Protein 5V1V (pdb70)

Sequence (207 aa):
NAMKISDAVVSAHIDDEVVLLLHLQTGTYFGLDDAVGSSRIWSLLEEGKRPEEEIVDAICAEYSVDRPTVERDLRDFLRALANKELLEGYADMKISDAVVSAHIDDEVVLLHLQTGTTYFGLDAVGSSRIWSLLEEGKRPEEIVDAICAEYSVDRPTVERDLRDFLRALANNKEELLEGYAMKEYRSPELKEYGRVEDMKEEYRSPELKEEYGRVED

B-factor: mean 21.18, std 9.21, range [9.62, 62.01]

Nearest PDB structures (foldseek):
  5v1u-assembly2_B  TM=9.979E-01  e=3.617E-14  Thermobaculum terrenum ATCC BAA-798
  6jx3-assembly1_B  TM=9.105E-01  e=1.842E-05  Thermobifida fusca
  8t19-assembly1_A  TM=5.958E-01  e=1.439E-02  Planobispora rosea
  5why-assembly2_B  TM=6.646E-01  e=4.321E-02  Acetivibrio thermocellus ATCC 27405
  5v1q-assembly1_A  TM=5.710E-01  e=1.069E-01  Streptococcus suis

Structure (mmCIF, N/CA/C/O backbone):
data_5V1V
#
_entry.id   5V1V
#
_cell.length_a   48.109
_cell.length_b   60.227
_cell.length_c   62.451
_cell.angle_alpha   90.00
_cell.angle_beta   90.00
_cell.angle_gamma   90.00
#
_symmetry.space_group_name_H-M   'P 21 21 21'
#
loop_
_entity.id
_entity.type
_entity.pdbx_description
1 polymer TbiB1
2 polymer 'TbiA(alpha) Leader Peptide'
3 non-polymer 'ZINC ION'
4 water water
#
loop_
_atom_site.group_PDB
_atom_site.id
_atom_site.type_symbol
_atom_site.label_atom_id
_atom_site.label_alt_id
_atom_site.label_comp_id
_atom_site.label_asym_id
_atom_site.label_entity_id
_atom_site.label_seq_id
_atom_site.pdbx_PDB_ins_code
_atom_site.Cartn_x
_atom_site.Cartn_y
_atom_site.Cartn_z
_atom_site.occupancy
_atom_site.B_iso_or_equiv
_atom_site.auth_seq_id
_atom_site.auth_comp_id
_atom_site.auth_asym_id
_atom_site.auth_atom_id
_atom_site.pdbx_PDB_model_num
ATOM 1 N N . ASN A 1 2 ? 6.765 -6.219 -23.156 1.00 25.14 -1 ASN A N 1
ATOM 2 C CA . ASN A 1 2 ? 6.594 -7.665 -22.817 1.00 24.66 -1 ASN A CA 1
ATOM 3 C C . ASN A 1 2 ? 5.667 -7.831 -21.618 1.00 24.49 -1 ASN A C 1
ATOM 4 O O . ASN A 1 2 ? 5.644 -6.989 -20.724 1.00 25.74 -1 ASN A O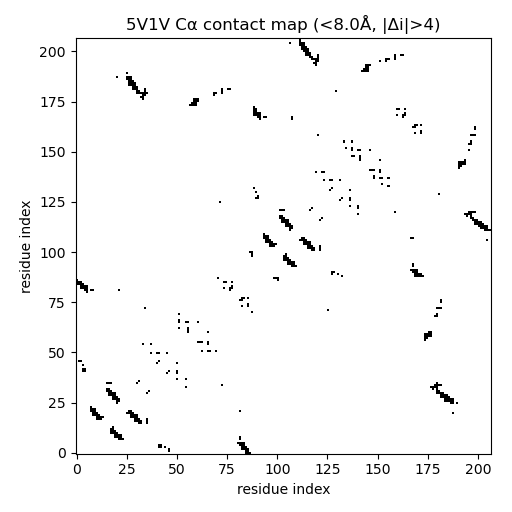 1
ATOM 6 N N . ALA A 1 3 ? 4.910 -8.924 -21.609 1.00 24.17 0 ALA A N 1
ATOM 7 C CA . ALA A 1 3 ? 3.891 -9.179 -20.584 1.00 21.61 0 ALA A CA 1
ATOM 8 C C . ALA A 1 3 ? 4.469 -9.226 -19.168 1.00 19.25 0 ALA A C 1
ATOM 9 O O . ALA A 1 3 ? 5.540 -9.792 -18.943 1.00 20.42 0 ALA A O 1
ATOM 11 N N . MET A 1 4 ? 3.765 -8.619 -18.219 1.00 18.76 1 MET A N 1
ATOM 12 C CA . MET A 1 4 ? 4.241 -8.573 -16.832 1.00 17.99 1 MET A CA 1
ATOM 13 C C . MET A 1 4 ? 3.088 -8.633 -15.833 1.00 15.41 1 MET A C 1
ATOM 14 O O . MET A 1 4 ? 1.926 -8.434 -16.198 1.00 18.55 1 MET A O 1
ATOM 19 N N . LYS A 1 5 ? 3.408 -8.926 -14.573 1.00 15.18 2 LYS A N 1
ATOM 20 C CA . LYS A 1 5 ? 2.403 -8.973 -13.513 1.00 15.05 2 LYS A CA 1
ATOM 21 C C . LYS A 1 5 ? 3.021 -8.837 -12.126 1.00 13.59 2 LYS A C 1
ATOM 22 O O . LYS A 1 5 ? 4.186 -9.132 -11.926 1.00 13.19 2 LYS A O 1
ATOM 28 N N . ILE A 1 6 ? 2.213 -8.417 -11.159 1.00 11.74 3 ILE A N 1
ATOM 29 C CA . ILE A 1 6 ? 2.602 -8.477 -9.754 1.00 12.81 3 ILE A CA 1
ATOM 30 C C . ILE A 1 6 ? 2.950 -9.920 -9.361 1.00 12.65 3 ILE A C 1
ATOM 31 O O . ILE A 1 6 ? 2.289 -10.875 -9.795 1.00 13.55 3 ILE A O 1
ATOM 36 N N . SER A 1 7 ? 4.004 -10.086 -8.561 1.00 12.37 4 SER A N 1
ATOM 37 C CA . SER A 1 7 ? 4.374 -11.406 -8.076 1.00 12.38 4 SER A CA 1
ATOM 38 C C . SER A 1 7 ? 3.223 -12.050 -7.303 1.00 12.82 4 SER A C 1
ATOM 39 O O . SER A 1 7 ? 2.563 -11.391 -6.485 1.00 12.59 4 SER A O 1
ATOM 42 N N . ASP A 1 8 ? 3.027 -13.352 -7.529 1.00 13.31 5 ASP A N 1
ATOM 43 C CA . ASP A 1 8 ? 2.013 -14.114 -6.803 1.00 14.79 5 ASP A CA 1
ATOM 44 C C . ASP A 1 8 ? 2.328 -14.238 -5.313 1.00 15.78 5 ASP A C 1
ATOM 45 O O . ASP A 1 8 ? 1.474 -14.650 -4.531 1.00 19.79 5 ASP A O 1
ATOM 50 N N . ALA A 1 9 ? 3.550 -13.887 -4.922 1.00 13.89 6 ALA A N 1
ATOM 51 C CA . ALA A 1 9 ? 3.969 -13.953 -3.523 1.00 14.59 6 ALA A CA 1
ATOM 52 C C . ALA A 1 9 ? 3.689 -12.680 -2.719 1.00 13.35 6 ALA A C 1
ATOM 53 O O . ALA A 1 9 ? 3.965 -12.625 -1.527 1.00 13.98 6 ALA A O 1
ATOM 55 N N . VAL A 1 10 ? 3.120 -11.672 -3.370 1.00 12.04 7 VAL A N 1
ATOM 56 C CA . VAL A 1 10 ? 2.913 -10.365 -2.747 1.00 12.50 7 VAL A CA 1
ATOM 57 C C . VAL A 1 10 ? 1.480 -10.187 -2.250 1.00 13.59 7 VAL A C 1
ATOM 58 O O . VAL A 1 10 ? 0.516 -10.449 -2.979 1.00 15.88 7 VAL A O 1
ATOM 62 N N . VAL A 1 11 ? 1.369 -9.765 -0.991 1.00 13.27 8 VAL A N 1
ATOM 63 C CA . VAL A 1 11 ? 0.107 -9.349 -0.385 1.00 13.71 8 VAL A CA 1
ATOM 64 C C . VAL A 1 11 ? 0.067 -7.810 -0.360 1.00 13.06 8 VAL A C 1
ATOM 65 O O . VAL A 1 11 ? 1.048 -7.177 0.031 1.00 13.99 8 VAL A O 1
ATOM 69 N N . SER A 1 12 ? -1.055 -7.220 -0.772 1.00 12.43 9 SER A N 1
ATOM 70 C CA . SER A 1 12 ? -1.217 -5.763 -0.777 1.00 13.42 9 SER A CA 1
ATOM 71 C C . SER A 1 12 ? -2.269 -5.349 0.239 1.00 14.76 9 SER A C 1
ATOM 72 O O . SER A 1 12 ? -3.371 -5.898 0.261 1.00 17.89 9 SER A O 1
ATOM 75 N N . ALA A 1 13 ? -1.922 -4.369 1.069 1.00 14.31 10 ALA A N 1
ATOM 76 C CA . ALA A 1 13 ? -2.810 -3.864 2.112 1.00 14.62 10 ALA A CA 1
ATOM 77 C C . ALA A 1 13 ? -2.981 -2.360 1.918 1.00 15.51 10 ALA A C 1
ATOM 78 O O . ALA A 1 13 ? -2.078 -1.591 2.227 1.00 16.15 10 ALA A O 1
ATOM 80 N N . HIS A 1 14 ? -4.132 -1.939 1.404 1.00 16.29 11 HIS A N 1
ATOM 81 C CA . HIS A 1 14 ? -4.386 -0.518 1.190 1.00 18.24 11 HIS A CA 1
ATOM 82 C C . HIS A 1 14 ? -4.829 0.160 2.466 1.00 19.59 11 HIS A C 1
ATOM 83 O O . HIS A 1 14 ? -5.656 -0.364 3.214 1.00 20.82 11 HIS A O 1
ATOM 90 N N . ILE A 1 15 ? -4.272 1.340 2.699 1.00 21.48 12 ILE A N 1
ATOM 91 C CA . ILE A 1 15 ? -4.655 2.174 3.827 1.00 23.47 12 ILE A CA 1
ATOM 92 C C . ILE A 1 15 ? -4.697 3.610 3.310 1.00 27.40 12 ILE A C 1
ATOM 93 O O . ILE A 1 15 ? -3.651 4.201 3.035 1.00 25.69 12 ILE A O 1
ATOM 98 N N . ASP A 1 16 ? -5.917 4.128 3.144 1.00 31.09 13 ASP A N 1
ATOM 99 C CA . ASP A 1 16 ? -6.203 5.449 2.550 1.00 38.41 13 ASP A CA 1
ATOM 100 C C . ASP A 1 16 ? -4.981 6.231 2.045 1.00 40.73 13 ASP A C 1
ATOM 101 O O . ASP A 1 16 ? -4.208 6.772 2.844 1.00 48.15 13 ASP A O 1
ATOM 106 N N . ASP A 1 17 ? -4.839 6.285 0.717 1.00 35.45 14 ASP A N 1
ATOM 107 C CA . ASP A 1 17 ? -3.729 6.961 0.005 1.00 38.51 14 ASP A CA 1
ATOM 108 C C . ASP A 1 17 ? -2.574 6.002 -0.281 1.00 32.14 14 ASP A C 1
ATOM 109 O O . ASP A 1 17 ? -1.984 6.025 -1.366 1.00 29.25 14 ASP A O 1
ATOM 114 N N . GLU A 1 18 ? -2.282 5.143 0.689 1.00 27.73 15 GLU A N 1
ATOM 115 C CA . GLU A 1 18 ? -1.076 4.332 0.666 1.00 24.36 15 GLU A CA 1
ATOM 116 C C . GLU A 1 18 ? -1.364 2.845 0.464 1.00 20.74 15 GLU A C 1
ATOM 117 O O . GLU A 1 18 ? -2.506 2.391 0.563 1.00 21.96 15 GLU A O 1
ATOM 123 N N . VAL A 1 19 ? -0.307 2.099 0.167 1.00 16.80 16 VAL A N 1
ATOM 124 C CA . VAL A 1 19 ? -0.369 0.641 0.117 1.00 16.76 16 VAL A CA 1
ATOM 125 C C . VAL A 1 19 ? 0.852 0.094 0.830 1.00 14.11 16 VAL A C 1
ATOM 126 O O . VAL A 1 19 ? 1.970 0.551 0.601 1.00 16.40 16 VAL A O 1
ATOM 130 N N . VAL A 1 20 ? 0.633 -0.889 1.691 1.00 13.44 17 VAL A N 1
ATOM 131 C CA . VAL A 1 20 ? 1.720 -1.651 2.271 1.00 13.61 17 VAL A CA 1
ATOM 132 C C . VAL A 1 20 ? 1.816 -2.959 1.487 1.00 11.98 17 VAL A C 1
ATOM 133 O O . VAL A 1 20 ? 0.802 -3.646 1.276 1.00 12.93 17 VAL A O 1
ATOM 137 N N . LEU A 1 21 ? 3.025 -3.301 1.041 1.00 11.76 18 LEU A N 1
ATOM 138 C CA . LEU A 1 21 ? 3.260 -4.554 0.313 1.00 11.65 18 LEU A CA 1
ATOM 139 C C . LEU A 1 21 ? 4.071 -5.502 1.175 1.00 11.87 18 LEU A C 1
ATOM 140 O O . LEU A 1 21 ? 5.080 -5.094 1.753 1.00 12.42 18 LEU A O 1
ATOM 145 N N . LEU A 1 22 ? 3.648 -6.762 1.237 1.00 12.05 19 LEU A N 1
ATOM 146 C CA A LEU A 1 22 ? 4.375 -7.794 1.954 0.50 13.65 19 LEU A CA 1
ATOM 147 C CA B LEU A 1 22 ? 4.399 -7.788 1.947 0.50 12.93 19 LEU A CA 1
ATOM 148 C C . LEU A 1 22 ? 4.764 -8.898 0.982 1.00 11.95 19 LEU A C 1
ATOM 149 O O . LEU A 1 22 ? 3.900 -9.478 0.326 1.00 13.93 19 LEU A O 1
ATOM 158 N N . HIS A 1 23 ? 6.056 -9.181 0.879 1.00 11.88 20 HIS A N 1
ATOM 159 C CA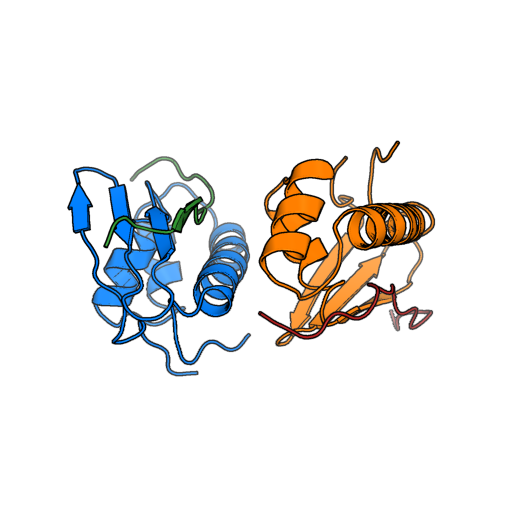 . HIS A 1 23 ? 6.492 -10.273 0.048 1.00 12.01 20 HIS A CA 1
ATOM 160 C C . HIS A 1 23 ? 6.612 -11.506 0.926 1.00 12.65 20 HIS A C 1
ATOM 161 O O . HIS A 1 23 ? 7.463 -11.557 1.818 1.00 13.88 20 HIS A O 1
ATOM 168 N N . LEU A 1 24 ? 5.734 -12.481 0.698 1.00 12.92 21 LEU A N 1
ATOM 169 C CA . LEU A 1 24 ? 5.621 -13.639 1.603 1.00 14.32 21 LEU A CA 1
ATOM 170 C C . LEU A 1 24 ? 6.807 -14.585 1.603 1.00 15.61 21 LEU A C 1
ATOM 171 O O . LEU A 1 24 ? 6.933 -15.426 2.498 1.00 18.07 21 LEU A O 1
ATOM 176 N N . GLN A 1 25 ? 7.676 -14.467 0.608 1.00 15.16 22 GLN A N 1
ATOM 177 C CA . GLN A 1 25 ? 8.812 -15.386 0.527 1.00 17.65 22 GLN A CA 1
ATOM 178 C C . GLN A 1 25 ? 10.147 -14.759 0.929 1.00 18.85 22 GLN A C 1
ATOM 179 O O . GLN A 1 25 ? 11.005 -15.442 1.479 1.00 24.51 22 GLN A O 1
ATOM 185 N N . THR A 1 26 ? 10.308 -13.462 0.679 1.00 18.90 23 THR A N 1
ATOM 186 C CA . THR A 1 26 ? 11.492 -12.734 1.146 1.00 17.35 23 THR A CA 1
ATOM 187 C C . THR A 1 26 ? 11.279 -12.201 2.569 1.00 18.51 23 THR A C 1
ATOM 188 O O . THR A 1 26 ? 12.245 -11.905 3.284 1.00 20.30 23 THR A O 1
ATOM 192 N N . GLY A 1 27 ? 10.011 -12.100 2.973 1.00 15.76 24 GLY A N 1
ATOM 193 C CA . GLY A 1 27 ? 9.629 -11.564 4.288 1.00 17.65 24 GLY A CA 1
ATOM 194 C C . GLY A 1 27 ? 9.858 -10.073 4.464 1.00 16.78 24 GLY A C 1
ATOM 195 O O . GLY A 1 27 ? 9.968 -9.587 5.593 1.00 20.98 24 GLY A O 1
ATOM 196 N N . THR A 1 28 ? 9.928 -9.353 3.350 1.00 15.29 25 THR A N 1
ATOM 197 C CA . THR A 1 28 ? 10.206 -7.924 3.344 1.00 15.88 25 THR A CA 1
ATOM 198 C C . THR A 1 28 ? 8.900 -7.173 3.114 1.00 14.10 25 THR A C 1
ATOM 199 O O . THR A 1 28 ? 8.020 -7.644 2.382 1.00 15.01 25 THR A O 1
ATOM 203 N N . TYR A 1 29 ? 8.757 -6.021 3.761 1.00 12.88 26 TYR A N 1
ATOM 204 C CA . TYR A 1 29 ? 7.627 -5.144 3.498 1.00 12.82 26 TYR A CA 1
ATOM 205 C C . TYR A 1 29 ? 8.025 -3.759 3.016 1.00 11.17 26 TYR A C 1
ATOM 206 O O . TYR A 1 29 ? 9.151 -3.287 3.244 1.00 12.86 26 TYR A O 1
ATOM 215 N N . PHE A 1 30 ? 7.080 -3.130 2.327 1.00 11.64 27 PHE A N 1
ATOM 216 C CA . PHE A 1 30 ? 7.309 -1.915 1.564 1.00 11.92 27 PHE A CA 1
ATOM 217 C C . PHE A 1 30 ? 6.108 -1.004 1.680 1.00 12.38 27 PHE A C 1
ATOM 218 O O . PHE A 1 30 ? 5.006 -1.457 1.998 1.00 12.93 27 PHE A O 1
ATOM 226 N N . GLY A 1 31 ? 6.313 0.278 1.391 1.00 13.57 28 GLY A N 1
ATOM 227 C CA . GLY A 1 31 ? 5.230 1.236 1.326 1.00 14.49 28 GLY A CA 1
ATOM 228 C C . GLY A 1 31 ? 5.227 1.988 0.014 1.00 13.64 28 GLY A C 1
ATOM 229 O O . GLY A 1 31 ? 6.285 2.287 -0.545 1.00 14.74 28 GLY A O 1
ATOM 230 N N . LEU A 1 32 ? 4.024 2.268 -0.470 1.00 14.02 29 LEU A N 1
ATOM 231 C CA . LEU A 1 32 ? 3.804 3.117 -1.625 1.00 15.80 29 LEU A CA 1
ATOM 232 C C . LEU A 1 32 ? 2.822 4.199 -1.241 1.00 17.13 29 LEU A C 1
ATOM 233 O O . LEU A 1 32 ? 1.952 3.995 -0.401 1.00 19.59 29 LEU A O 1
ATOM 238 N N . ASP A 1 33 ? 2.967 5.354 -1.872 1.00 20.54 30 ASP A N 1
ATOM 239 C CA A ASP A 1 33 ? 2.050 6.465 -1.651 0.50 21.49 30 ASP A CA 1
ATOM 240 C CA B ASP A 1 33 ? 2.083 6.485 -1.640 0.50 21.61 30 ASP A CA 1
ATOM 241 C C . ASP A 1 33 ? 1.745 7.156 -2.970 1.00 20.43 30 ASP A C 1
ATOM 242 O O . ASP A 1 33 ? 2.428 6.931 -3.965 1.00 20.43 30 ASP A O 1
ATOM 251 N N . ALA A 1 34 ? 0.691 7.971 -2.975 1.00 21.03 31 ALA A N 1
ATOM 252 C CA . ALA A 1 34 ? 0.359 8.839 -4.104 1.00 21.57 31 ALA A CA 1
ATOM 253 C C . ALA A 1 34 ? 0.448 8.140 -5.467 1.00 18.20 31 ALA A C 1
ATOM 254 O O . ALA A 1 34 ? -0.302 7.199 -5.725 1.00 18.20 31 ALA A O 1
ATOM 256 N N . VAL A 1 35 ? 1.353 8.604 -6.330 1.00 18.38 32 VAL A N 1
ATOM 257 C CA . VAL A 1 35 ? 1.463 8.067 -7.684 1.00 16.35 32 VAL A CA 1
ATOM 258 C C . VAL A 1 35 ? 1.925 6.603 -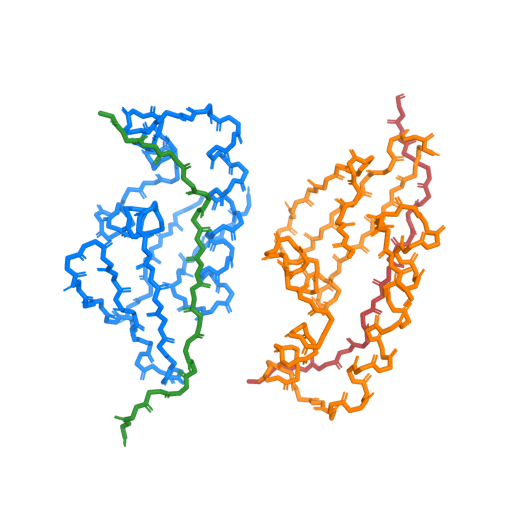7.682 1.00 14.87 32 VAL A C 1
ATOM 259 O O . VAL A 1 35 ? 1.422 5.804 -8.463 1.00 14.85 32 VAL A O 1
ATOM 263 N N . GLY A 1 36 ? 2.861 6.256 -6.802 1.00 14.05 33 GLY A N 1
ATOM 264 C CA . GLY A 1 36 ? 3.304 4.857 -6.678 1.00 13.30 33 GLY A CA 1
ATOM 265 C C . GLY A 1 36 ? 2.161 3.912 -6.358 1.00 14.40 33 GLY A C 1
ATOM 266 O O . GLY A 1 36 ? 2.050 2.823 -6.938 1.00 13.30 33 GLY A O 1
ATOM 267 N N . SER A 1 37 ? 1.310 4.339 -5.424 1.00 14.38 34 SER A N 1
ATOM 268 C CA A SER A 1 37 ? 0.125 3.571 -5.056 0.50 14.75 34 SER A CA 1
ATOM 269 C CA B SER A 1 37 ? 0.129 3.582 -5.043 0.50 14.60 34 SER A CA 1
ATOM 270 C C . SER A 1 37 ? -0.843 3.445 -6.224 1.00 14.80 34 SER A C 1
ATOM 271 O O . SER A 1 37 ? -1.423 2.381 -6.445 1.00 15.18 34 SER A O 1
ATOM 276 N N . ARG A 1 38 ? -1.012 4.531 -6.977 1.00 14.91 35 ARG A N 1
ATOM 277 C CA . ARG A 1 38 ? -1.886 4.499 -8.140 1.00 15.10 35 ARG A CA 1
ATOM 278 C C . ARG A 1 38 ? -1.361 3.538 -9.210 1.00 13.59 35 ARG A C 1
ATOM 279 O O . ARG A 1 38 ? -2.129 2.747 -9.769 1.00 13.97 35 ARG A O 1
ATOM 287 N N . ILE A 1 39 ? -0.061 3.611 -9.492 1.00 13.02 36 ILE A N 1
ATOM 288 C CA . ILE A 1 39 ? 0.566 2.673 -10.420 1.00 11.79 36 ILE A CA 1
ATOM 289 C C . ILE A 1 39 ? 0.358 1.232 -9.945 1.00 11.66 36 ILE A C 1
ATOM 290 O O . ILE A 1 39 ? -0.001 0.368 -10.744 1.00 12.45 36 ILE A O 1
ATOM 295 N N . TRP A 1 40 ? 0.558 0.972 -8.651 1.00 11.25 37 TRP A N 1
ATOM 296 C CA . TRP A 1 40 ? 0.356 -0.374 -8.138 1.00 11.36 37 TRP A CA 1
ATOM 297 C C . TRP A 1 40 ? -1.075 -0.855 -8.378 1.00 12.48 37 TRP A C 1
ATOM 298 O O . TRP A 1 40 ? -1.301 -1.979 -8.829 1.00 13.19 37 TRP A O 1
ATOM 309 N N . SER A 1 41 ? -2.042 0.017 -8.110 1.00 13.19 38 SER A N 1
ATOM 310 C CA . SER A 1 41 ? -3.442 -0.334 -8.326 1.00 14.28 38 SER A CA 1
ATOM 311 C C . SER A 1 41 ? -3.730 -0.692 -9.785 1.00 14.58 38 SER A C 1
ATOM 312 O O . SER A 1 41 ? -4.487 -1.630 -10.070 1.00 16.63 38 SER A O 1
ATOM 315 N N . LEU A 1 42 ? -3.108 0.038 -10.707 1.00 13.72 39 LEU A N 1
ATOM 316 C CA . LEU A 1 42 ? -3.250 -0.253 -12.132 1.00 13.72 39 LEU A CA 1
ATOM 317 C C . LEU A 1 42 ? -2.581 -1.580 -12.509 1.00 14.17 39 LEU A C 1
ATOM 318 O O . LEU A 1 42 ? -3.118 -2.346 -13.306 1.00 14.44 39 LEU A O 1
ATOM 323 N N . LEU A 1 43 ? -1.409 -1.853 -11.928 1.00 13.71 40 LEU A N 1
ATOM 324 C CA . LEU A 1 43 ? -0.765 -3.157 -12.117 1.00 13.76 40 LEU A CA 1
ATOM 325 C C . LEU A 1 43 ? -1.656 -4.293 -11.601 1.00 14.68 40 LEU A C 1
ATOM 326 O O . LEU A 1 43 ? -1.754 -5.353 -12.225 1.00 15.64 40 LEU A O 1
ATOM 331 N N . GLU A 1 44 ? -2.304 -4.073 -10.460 1.00 14.60 41 GLU A N 1
ATOM 332 C CA . GLU A 1 44 ? -3.233 -5.060 -9.906 1.00 16.34 41 GLU A CA 1
ATOM 333 C C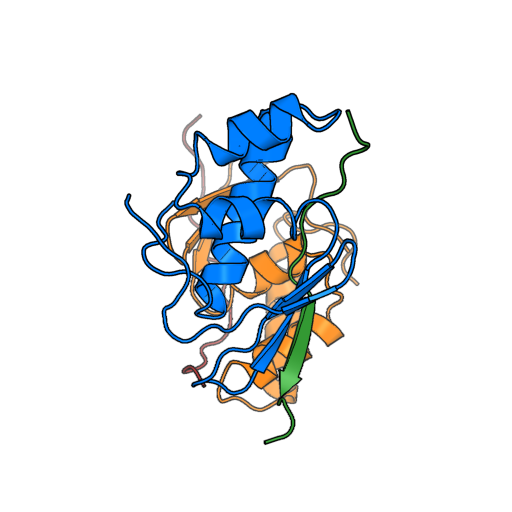 . GLU A 1 44 ? -4.354 -5.413 -10.881 1.00 18.18 41 GLU A C 1
ATOM 334 O O . GLU A 1 44 ? -4.831 -6.552 -10.897 1.00 20.82 41 GLU A O 1
ATOM 340 N N . GLU A 1 45 ? -4.748 -4.434 -11.692 1.00 18.61 42 GLU A N 1
ATOM 341 C CA . GLU A 1 45 ? -5.796 -4.601 -12.707 1.00 19.33 42 GLU A CA 1
ATOM 342 C C . GLU A 1 45 ? -5.273 -5.211 -14.011 1.00 19.77 42 GLU A C 1
ATOM 343 O O . GLU A 1 45 ? -6.044 -5.434 -14.953 1.00 22.76 42 GLU A O 1
ATOM 349 N N . GLY A 1 46 ? -3.967 -5.460 -14.078 1.00 18.19 43 GLY A N 1
ATOM 350 C CA . GLY A 1 46 ? -3.360 -6.017 -15.281 1.00 18.90 43 GLY A CA 1
ATOM 351 C C . GLY A 1 46 ? -3.159 -5.002 -16.391 1.00 18.82 43 GLY A C 1
ATOM 352 O O . GLY A 1 46 ? -3.049 -5.372 -17.562 1.00 19.86 43 GLY A O 1
ATOM 353 N N . LYS A 1 47 ? -3.098 -3.721 -16.033 1.00 18.46 44 LYS A N 1
ATOM 354 C CA . LYS A 1 47 ? -2.865 -2.671 -17.024 1.00 16.94 44 LYS A CA 1
ATOM 355 C C . LYS A 1 47 ? -1.425 -2.738 -17.533 1.00 16.59 44 LYS A C 1
ATOM 356 O O . LYS A 1 47 ? -0.503 -2.929 -16.752 1.00 17.89 44 LYS A O 1
ATOM 362 N N . ARG A 1 48 ? -1.248 -2.595 -18.845 1.00 17.34 45 ARG A N 1
ATOM 363 C CA . ARG A 1 48 ? 0.082 -2.629 -19.468 1.00 16.72 45 ARG A CA 1
ATOM 364 C C . ARG A 1 48 ? 0.787 -1.286 -19.280 1.00 15.61 45 ARG A C 1
ATOM 365 O O . ARG A 1 48 ? 0.117 -0.281 -19.031 1.00 16.77 45 ARG A O 1
ATOM 373 N N . PRO A 1 49 ? 2.131 -1.252 -19.411 1.00 16.01 46 PRO A N 1
ATOM 374 C CA . PRO A 1 49 ? 2.835 0.020 -19.280 1.00 15.92 46 PRO A CA 1
ATOM 375 C C . PRO A 1 49 ? 2.227 1.185 -20.069 1.00 15.76 46 PRO A C 1
ATOM 376 O O . PRO A 1 49 ? 2.087 2.252 -19.488 1.00 16.55 46 PRO A O 1
ATOM 380 N N . GLU A 1 50 ? 1.856 0.991 -21.339 1.00 16.72 47 GLU A N 1
ATOM 381 C CA A GLU A 1 50 ? 1.214 2.055 -22.143 0.50 16.21 47 GLU A CA 1
ATOM 382 C CA B GLU A 1 50 ? 1.263 2.079 -22.110 0.50 16.82 47 GLU A CA 1
ATOM 383 C C . GLU A 1 50 ? -0.034 2.586 -21.458 1.00 15.14 47 GLU A C 1
ATOM 384 O O . GLU A 1 50 ? -0.257 3.798 -21.396 1.00 17.01 47 GLU A O 1
ATOM 395 N N . GLU A 1 51 ? -0.864 1.668 -20.962 1.00 14.49 48 GLU A N 1
ATOM 396 C CA . GLU A 1 51 ? -2.109 2.021 -20.277 1.00 15.78 48 GLU A CA 1
ATOM 397 C C . GLU A 1 51 ? -1.829 2.791 -18.994 1.00 15.22 48 GLU A C 1
ATOM 398 O O . GLU A 1 51 ? -2.556 3.719 -18.652 1.00 16.29 48 GLU A O 1
ATOM 404 N N . ILE A 1 52 ? -0.775 2.398 -18.281 1.00 13.51 49 ILE A N 1
ATOM 405 C CA . ILE A 1 52 ? -0.418 3.071 -17.042 1.00 13.21 49 ILE A CA 1
ATOM 406 C C . ILE A 1 52 ? 0.063 4.492 -17.347 1.00 13.84 49 ILE A C 1
ATOM 407 O O . ILE A 1 52 ? -0.360 5.440 -16.700 1.00 14.52 49 ILE A O 1
ATOM 412 N N . VAL A 1 53 ? 0.927 4.641 -18.348 1.00 13.07 50 VAL A N 1
ATOM 413 C CA . VAL A 1 53 ? 1.363 5.968 -18.777 1.00 13.53 50 VAL A CA 1
ATOM 414 C C . VAL A 1 53 ? 0.139 6.837 -19.095 1.00 13.26 50 VAL A C 1
ATOM 415 O O . VAL A 1 53 ? 0.034 7.969 -18.627 1.00 14.45 50 VAL A O 1
ATOM 419 N N . ASP A 1 54 ? -0.789 6.300 -19.881 1.00 13.94 51 ASP A N 1
ATOM 420 C CA . ASP A 1 54 ? -1.944 7.078 -20.301 1.00 13.91 51 ASP A CA 1
ATOM 421 C C . ASP A 1 54 ? -2.806 7.464 -19.106 1.00 13.92 51 ASP A C 1
ATOM 422 O O . ASP A 1 54 ? -3.298 8.587 -19.050 1.00 15.62 51 ASP A O 1
ATOM 427 N N . ALA A 1 55 ? -2.972 6.553 -18.146 1.00 13.78 52 ALA A N 1
ATOM 428 C CA . ALA A 1 55 ? -3.769 6.834 -16.954 1.00 13.16 52 ALA A CA 1
ATOM 429 C C . ALA A 1 55 ? -3.147 7.933 -16.103 1.00 14.08 52 ALA A C 1
ATOM 430 O O . ALA A 1 55 ? -3.841 8.866 -15.691 1.00 15.67 52 ALA A O 1
ATOM 432 N N . ILE A 1 56 ? -1.840 7.842 -15.867 1.00 13.85 53 ILE A N 1
ATOM 433 C CA . ILE A 1 56 ? -1.151 8.859 -15.078 1.00 14.37 53 ILE A CA 1
ATOM 434 C C . ILE A 1 56 ? -1.198 10.219 -15.788 1.00 15.43 53 ILE A C 1
ATOM 435 O O . ILE A 1 56 ? -1.416 11.240 -15.145 1.00 16.05 53 ILE A O 1
ATOM 440 N N . CYS A 1 57 ? -1.038 10.228 -17.110 1.00 16.01 54 CYS A N 1
ATOM 441 C CA . CYS A 1 57 ? -1.155 11.470 -17.888 1.00 15.79 54 CYS A CA 1
ATOM 442 C C . CYS A 1 57 ? -2.543 12.094 -17.842 1.00 16.46 54 CYS A C 1
ATOM 443 O O . CYS A 1 57 ? -2.678 13.316 -17.941 1.00 17.99 54 CYS A O 1
ATOM 446 N N . ALA A 1 58 ? -3.569 11.259 -17.708 1.00 16.25 55 ALA A N 1
ATOM 447 C CA . ALA A 1 58 ? -4.944 11.735 -17.639 1.00 17.37 55 ALA A CA 1
ATOM 448 C C . ALA A 1 58 ? -5.286 12.264 -16.245 1.00 17.30 55 ALA A C 1
ATOM 449 O O . ALA A 1 58 ? -6.102 13.180 -16.104 1.00 20.31 55 ALA A O 1
ATOM 451 N N . GLU A 1 59 ? -4.653 11.692 -15.221 1.00 17.32 56 GLU A N 1
ATOM 452 C CA . GLU A 1 59 ? -5.035 11.927 -13.824 1.00 16.46 56 GLU A CA 1
ATOM 453 C C . GLU A 1 59 ? -4.173 12.951 -13.093 1.00 15.88 56 GLU A C 1
ATOM 454 O O . GLU A 1 59 ? -4.559 13.442 -12.025 1.00 18.47 56 GLU A O 1
ATOM 460 N N . TYR A 1 60 ? -3.018 13.276 -13.667 1.00 16.02 57 TYR A N 1
ATOM 461 C CA . TYR A 1 60 ? -2.034 14.133 -13.011 1.00 16.06 57 TYR A CA 1
ATOM 462 C C . TYR A 1 60 ? -1.540 15.251 -13.913 1.00 16.01 57 TYR A C 1
ATOM 463 O O . TYR A 1 60 ? -1.486 15.094 -15.133 1.00 16.25 57 TYR A O 1
ATOM 472 N N . SER A 1 61 ? -1.171 16.372 -13.294 1.00 16.76 58 SER A N 1
ATOM 473 C CA . SER A 1 61 ? -0.617 17.516 -14.003 1.00 18.59 58 SER A CA 1
ATOM 474 C C . SER A 1 61 ? 0.852 17.246 -14.282 1.00 18.91 58 SER A C 1
ATOM 475 O O . SER A 1 61 ? 1.738 17.712 -13.554 1.00 22.34 58 SER A O 1
ATOM 478 N N . VAL A 1 62 ? 1.095 16.470 -15.336 1.00 16.36 59 VAL A N 1
ATOM 479 C CA . VAL A 1 62 ? 2.434 15.994 -15.669 1.00 16.38 59 VAL A CA 1
ATOM 480 C C . VAL A 1 62 ? 2.521 15.709 -17.161 1.00 16.80 59 VAL A C 1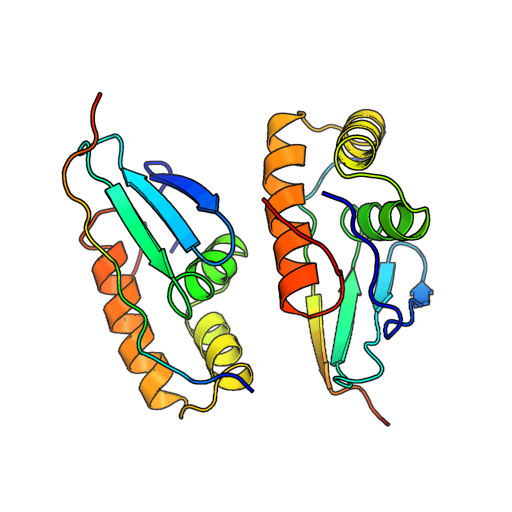
ATOM 481 O O . VAL A 1 62 ? 1.532 15.322 -17.777 1.00 17.38 59 VAL A O 1
ATOM 485 N N . ASP A 1 63 ? 3.714 15.891 -17.720 1.00 17.26 60 ASP A N 1
ATOM 486 C CA . ASP A 1 63 ? 3.982 15.609 -19.124 1.00 19.67 60 ASP A CA 1
ATOM 487 C C . ASP A 1 63 ? 4.311 14.129 -19.320 1.00 17.64 60 ASP A C 1
ATOM 488 O O . ASP A 1 63 ? 4.857 13.481 -18.422 1.00 17.55 60 ASP A O 1
ATOM 493 N N . ARG A 1 64 ? 3.989 13.602 -20.500 1.00 16.68 61 ARG A N 1
ATOM 494 C CA . ARG A 1 64 ? 4.242 12.204 -20.837 1.00 15.96 61 ARG A CA 1
ATOM 495 C C . ARG A 1 64 ? 5.711 11.758 -20.683 1.00 16.17 61 ARG A C 1
ATOM 496 O O . ARG A 1 64 ? 5.953 10.693 -20.125 1.00 16.06 61 ARG A O 1
ATOM 504 N N . PRO A 1 65 ? 6.692 12.570 -21.143 1.00 15.30 62 PRO A N 1
ATOM 505 C CA . PRO A 1 65 ? 8.090 12.145 -20.965 1.00 15.59 62 PRO A CA 1
ATOM 506 C C . PRO A 1 65 ? 8.482 11.893 -19.509 1.00 15.25 62 PRO A C 1
ATOM 507 O O . PRO A 1 65 ? 9.210 10.936 -19.224 1.00 14.95 62 PRO A O 1
ATOM 511 N N . THR A 1 66 ? 7.995 12.731 -18.598 1.00 15.86 63 THR A N 1
ATOM 512 C CA . THR A 1 66 ? 8.297 12.570 -17.182 1.00 16.19 63 THR A CA 1
ATOM 513 C C . THR A 1 66 ? 7.675 11.282 -16.670 1.00 14.66 63 THR A C 1
ATOM 514 O O . THR A 1 66 ? 8.325 10.520 -15.947 1.00 14.94 63 THR A O 1
ATOM 518 N N . VAL A 1 67 ? 6.425 11.031 -17.057 1.00 14.06 64 VAL A N 1
ATOM 519 C CA . VAL A 1 67 ? 5.746 9.807 -16.631 1.00 14.08 64 VAL A CA 1
ATOM 520 C C . VAL A 1 67 ? 6.494 8.570 -17.134 1.00 13.87 64 VAL A C 1
ATOM 521 O O . VAL A 1 67 ? 6.703 7.622 -16.383 1.00 14.03 64 VAL A O 1
ATOM 525 N N . GLU A 1 68 ? 6.910 8.584 -18.397 1.00 15.44 65 GLU A N 1
ATOM 526 C CA . GLU A 1 68 ? 7.627 7.450 -18.978 1.00 14.57 65 GLU A CA 1
ATOM 527 C C . GLU A 1 68 ? 8.943 7.169 -18.252 1.00 13.51 65 GLU A C 1
ATOM 528 O O . GLU A 1 68 ? 9.229 6.031 -17.890 1.00 14.37 65 GLU A O 1
ATOM 534 N N . ARG A 1 69 ? 9.731 8.214 -18.033 1.00 13.92 66 ARG A N 1
ATOM 535 C CA . ARG A 1 69 ? 11.017 8.080 -17.345 1.00 13.97 66 ARG A CA 1
ATOM 536 C C . ARG A 1 69 ? 10.821 7.572 -15.919 1.00 14.13 66 ARG A C 1
ATOM 537 O O . ARG A 1 69 ? 11.509 6.645 -15.477 1.00 14.00 66 ARG A O 1
ATOM 545 N N . ASP A 1 70 ? 9.862 8.161 -15.208 1.00 12.91 67 ASP A N 1
ATOM 546 C CA . ASP A 1 70 ? 9.628 7.783 -13.819 1.00 13.04 67 ASP A CA 1
ATOM 547 C C . ASP A 1 70 ? 9.057 6.379 -13.699 1.00 12.62 67 ASP A C 1
ATOM 548 O O . ASP A 1 70 ? 9.422 5.629 -12.781 1.00 12.88 67 ASP A O 1
ATOM 553 N N . LEU A 1 71 ? 8.156 6.023 -14.615 1.00 11.64 68 LEU A N 1
ATOM 554 C CA . LEU A 1 71 ? 7.546 4.700 -14.589 1.00 11.94 68 LEU A CA 1
ATOM 555 C C . LEU A 1 71 ? 8.593 3.630 -14.828 1.00 11.65 68 LEU A C 1
ATOM 556 O O . LEU A 1 71 ? 8.611 2.629 -14.127 1.00 11.97 68 LEU A O 1
ATOM 561 N N . ARG A 1 72 ? 9.484 3.841 -15.792 1.00 11.88 69 ARG A N 1
ATOM 562 C CA . ARG A 1 72 ? 10.535 2.856 -16.043 1.00 11.85 69 ARG A CA 1
ATOM 563 C C . ARG A 1 72 ? 11.345 2.567 -14.777 1.00 11.34 69 ARG A C 1
ATOM 564 O O . ARG A 1 72 ? 11.566 1.409 -14.421 1.00 11.01 69 ARG A O 1
ATOM 572 N N . ASP A 1 73 ? 11.784 3.622 -14.098 1.00 11.46 70 ASP A N 1
ATOM 573 C CA . ASP A 1 73 ? 12.578 3.451 -12.874 1.00 11.11 70 ASP A CA 1
ATOM 574 C C . ASP A 1 73 ? 11.780 2.786 -11.756 1.00 11.15 70 ASP A C 1
ATOM 575 O O . ASP A 1 73 ? 12.315 1.953 -11.022 1.00 11.51 70 ASP A O 1
ATOM 580 N N . PHE A 1 74 ? 10.505 3.139 -11.634 1.00 10.75 71 PHE A N 1
ATOM 581 C CA . PHE A 1 74 ? 9.665 2.569 -10.599 1.00 10.62 71 PHE A CA 1
ATOM 582 C C . PHE A 1 74 ? 9.428 1.082 -10.847 1.00 10.34 71 PHE A C 1
ATOM 583 O O . PHE A 1 74 ? 9.562 0.262 -9.934 1.00 10.57 71 PHE A O 1
ATOM 591 N N . LEU A 1 75 ? 9.085 0.733 -12.084 1.00 9.67 72 LEU A N 1
ATOM 592 C CA . LEU A 1 75 ? 8.895 -0.681 -12.420 1.00 9.62 72 LEU A CA 1
ATOM 593 C C . LEU A 1 75 ? 10.186 -1.482 -12.211 1.00 10.06 72 LEU A C 1
ATOM 594 O O . LEU A 1 75 ? 10.154 -2.605 -11.718 1.00 10.60 72 LEU A O 1
ATOM 599 N N . ARG A 1 76 ? 11.330 -0.896 -12.570 1.00 10.23 73 ARG A N 1
ATOM 600 C CA . ARG A 1 76 ? 12.605 -1.553 -12.323 1.00 11.00 73 ARG A CA 1
ATOM 601 C C . ARG A 1 76 ? 12.847 -1.770 -10.833 1.00 10.66 73 ARG A C 1
ATOM 602 O O . ARG A 1 76 ? 13.359 -2.809 -10.445 1.00 11.68 73 ARG A O 1
ATOM 610 N N . ALA A 1 77 ? 12.440 -0.808 -10.002 1.00 10.26 74 ALA A N 1
ATOM 611 C CA . ALA A 1 77 ? 12.620 -0.947 -8.558 1.00 10.73 74 ALA A CA 1
ATOM 612 C C . ALA A 1 77 ? 11.745 -2.075 -8.033 1.00 10.45 74 ALA A C 1
ATOM 613 O O . ALA A 1 77 ? 12.187 -2.879 -7.213 1.00 11.49 74 ALA A O 1
ATOM 615 N N . LEU A 1 78 ? 10.509 -2.148 -8.520 1.00 10.47 75 LEU A N 1
ATOM 616 C CA . LEU A 1 78 ? 9.625 -3.242 -8.134 1.00 10.04 75 LEU A CA 1
ATOM 617 C C . LEU A 1 78 ? 10.201 -4.588 -8.566 1.00 9.92 75 LEU A C 1
ATOM 618 O O . LEU A 1 78 ? 10.191 -5.549 -7.795 1.00 11.41 75 LEU A O 1
ATOM 623 N N . ALA A 1 79 ? 10.708 -4.656 -9.791 1.00 10.05 76 ALA A N 1
ATOM 624 C CA . ALA A 1 79 ? 11.273 -5.903 -10.308 1.00 10.64 76 ALA A CA 1
ATOM 625 C C . ALA A 1 79 ? 12.496 -6.351 -9.497 1.00 11.16 76 ALA A C 1
ATOM 626 O O . ALA A 1 79 ? 12.668 -7.536 -9.199 1.00 11.65 76 ALA A O 1
ATOM 628 N N . ASN A 1 80 ? 13.322 -5.381 -9.111 1.00 11.05 77 ASN A N 1
ATOM 629 C CA . ASN A 1 80 ? 14.532 -5.661 -8.346 1.00 11.88 77 ASN A CA 1
ATOM 630 C C . ASN A 1 80 ? 14.228 -6.278 -6.980 1.00 11.10 77 ASN A C 1
ATOM 631 O O . ASN A 1 80 ? 15.036 -7.041 -6.444 1.00 12.89 77 ASN A O 1
ATOM 636 N N . LYS A 1 81 ? 13.070 -5.937 -6.417 1.00 11.79 78 LYS A N 1
ATOM 637 C CA . LYS A 1 81 ? 12.659 -6.446 -5.111 1.00 11.32 78 LYS A CA 1
ATOM 638 C C . LYS A 1 81 ? 11.709 -7.644 -5.234 1.00 10.59 78 LYS A C 1
ATOM 639 O O . LYS A 1 81 ? 11.096 -8.063 -4.257 1.00 13.10 78 LYS A O 1
ATOM 645 N N . GLU A 1 82 ? 11.612 -8.195 -6.450 1.00 10.74 79 GLU A N 1
ATOM 646 C CA . GLU A 1 82 ? 10.790 -9.388 -6.727 1.00 11.87 79 GLU A CA 1
ATOM 647 C C . GLU A 1 82 ? 9.302 -9.153 -6.467 1.00 10.95 79 GLU A C 1
ATOM 648 O O . GLU A 1 82 ? 8.536 -10.077 -6.161 1.00 11.76 79 GLU A O 1
ATOM 654 N N . LEU A 1 83 ? 8.892 -7.898 -6.631 1.00 10.04 80 LEU A N 1
ATOM 655 C CA . LEU A 1 83 ? 7.499 -7.510 -6.464 1.00 10.24 80 LEU A CA 1
ATOM 656 C C . LEU A 1 83 ? 6.721 -7.575 -7.771 1.00 10.51 80 LEU A C 1
ATOM 657 O O . LEU A 1 83 ? 5.492 -7.681 -7.754 1.00 11.42 80 LEU A O 1
ATOM 662 N N . LEU A 1 84 ? 7.451 -7.514 -8.884 1.00 11.12 81 LEU A N 1
ATOM 663 C CA . LEU A 1 84 ? 6.904 -7.470 -10.238 1.00 11.76 81 LEU A CA 1
ATOM 664 C C . LEU A 1 84 ? 7.673 -8.453 -11.080 1.00 12.20 81 LEU A C 1
ATOM 665 O O . LEU A 1 84 ? 8.919 -8.476 -11.031 1.00 14.11 81 LEU A O 1
ATOM 670 N N . GLU A 1 85 ? 6.934 -9.261 -11.842 1.00 12.73 82 GLU A N 1
ATOM 671 C CA . GLU A 1 85 ? 7.518 -10.269 -12.717 1.00 13.21 82 GLU A CA 1
ATOM 672 C C . GLU A 1 85 ? 7.294 -9.955 -14.186 1.00 14.19 82 GLU A C 1
ATOM 673 O O . GLU A 1 85 ? 6.283 -9.362 -14.558 1.00 15.05 82 GLU A O 1
ATOM 679 N N . GLY A 1 86 ? 8.253 -10.367 -15.012 1.00 16.12 83 GLY A N 1
ATOM 680 C CA . GLY A 1 86 ? 8.166 -10.202 -16.457 1.00 17.79 83 GLY A CA 1
ATOM 681 C C . GLY A 1 86 ? 8.704 -8.890 -16.992 1.00 19.19 83 GLY A C 1
ATOM 682 O O . GLY A 1 86 ? 8.630 -8.644 -18.188 1.00 21.61 83 GLY A O 1
ATOM 683 N N . TYR A 1 87 ? 9.256 -8.043 -16.125 1.00 18.69 84 TYR A N 1
ATOM 684 C CA . TYR A 1 87 ? 9.712 -6.735 -16.572 1.00 20.42 84 TYR A CA 1
ATOM 685 C C . TYR A 1 87 ? 10.882 -6.793 -17.567 1.00 21.42 84 TYR A C 1
ATOM 686 O O . TYR A 1 87 ? 11.836 -7.547 -17.381 1.00 25.85 84 TYR A O 1
ATOM 695 N N . ALA A 1 88 ? 10.780 -5.980 -18.619 1.00 21.60 85 ALA A N 1
ATOM 696 C CA . ALA A 1 88 ? 11.878 -5.744 -19.556 1.00 21.76 85 ALA A CA 1
ATOM 697 C C . ALA A 1 88 ? 11.824 -4.297 -20.034 1.00 21.43 85 ALA A C 1
ATOM 698 O O . ALA A 1 88 ? 10.745 -3.696 -20.082 1.00 21.27 85 ALA A O 1
ATOM 700 N N . ASP A 1 89 ? 12.981 -3.739 -20.391 1.00 23.38 86 ASP A N 1
ATOM 701 C CA . ASP A 1 89 ? 13.061 -2.348 -20.846 1.00 23.68 86 ASP A CA 1
ATOM 702 C C . ASP A 1 89 ? 12.547 -2.152 -22.271 1.00 21.75 86 ASP A C 1
ATOM 703 O O . ASP A 1 89 ? 12.214 -1.031 -22.670 1.00 23.19 86 ASP A O 1
ATOM 708 N N . MET B 1 4 ? 25.476 15.682 -3.468 1.00 49.29 1 MET B N 1
ATOM 709 C CA . MET B 1 4 ? 25.810 15.138 -4.818 1.00 43.51 1 MET B CA 1
ATOM 710 C C . MET B 1 4 ? 24.557 14.816 -5.631 1.00 41.54 1 MET B C 1
ATOM 711 O O . MET B 1 4 ? 23.475 14.612 -5.075 1.00 43.88 1 MET B O 1
ATOM 716 N N . LYS B 1 5 ? 24.721 14.765 -6.951 1.00 36.42 2 LYS B N 1
ATOM 717 C CA . LYS B 1 5 ? 23.628 14.466 -7.870 1.00 33.23 2 LYS B CA 1
ATOM 718 C C . LYS B 1 5 ? 24.167 13.989 -9.215 1.00 27.52 2 LYS B C 1
ATOM 719 O O . LYS B 1 5 ? 25.276 14.354 -9.617 1.00 27.42 2 LYS B O 1
ATOM 725 N N . ILE B 1 6 ? 23.380 13.168 -9.904 1.00 25.67 3 ILE B N 1
ATOM 726 C CA . ILE B 1 6 ? 23.689 12.811 -11.280 1.00 24.57 3 ILE B CA 1
ATOM 727 C C . ILE B 1 6 ? 23.686 14.097 -12.097 1.00 23.27 3 ILE B C 1
ATOM 728 O O . ILE B 1 6 ? 22.775 14.919 -11.975 1.00 25.43 3 ILE B O 1
ATOM 733 N N . SER B 1 7 ? 24.723 14.266 -12.909 1.00 23.79 4 SER B N 1
ATOM 734 C CA . SER B 1 7 ? 24.900 15.463 -13.716 1.00 22.34 4 SER B CA 1
ATOM 735 C C . SER B 1 7 ? 23.797 15.690 -14.745 1.00 24.45 4 SER B C 1
ATOM 736 O O . SER B 1 7 ? 23.318 14.744 -15.378 1.00 23.95 4 SER B O 1
ATOM 739 N N . ASP B 1 8 ? 23.422 16.957 -14.909 1.00 25.94 5 ASP B N 1
ATOM 740 C CA . ASP B 1 8 ? 22.467 17.380 -15.939 1.00 26.62 5 ASP B CA 1
ATOM 741 C C . ASP B 1 8 ? 23.046 17.179 -17.341 1.00 22.75 5 ASP B C 1
ATOM 742 O O . ASP B 1 8 ? 22.319 17.204 -18.338 1.00 27.11 5 ASP B O 1
ATOM 747 N N . ALA B 1 9 ? 24.359 16.963 -17.406 1.00 22.80 6 ALA B N 1
ATOM 748 C CA . ALA B 1 9 ? 25.057 16.754 -18.672 1.00 22.95 6 ALA B CA 1
ATOM 749 C C . ALA B 1 9 ? 25.001 15.304 -19.164 1.00 22.19 6 ALA B C 1
ATOM 750 O O . ALA B 1 9 ? 25.488 14.996 -20.246 1.00 23.00 6 ALA B O 1
ATOM 752 N N . VAL B 1 10 ? 24.404 14.423 -18.372 1.00 18.90 7 VAL B N 1
ATOM 753 C CA . VAL B 1 10 ? 24.402 13.004 -18.686 1.00 18.05 7 VAL B CA 1
ATOM 754 C C . VAL B 1 10 ? 23.030 12.570 -19.183 1.00 17.20 7 VAL B C 1
ATOM 755 O O . VAL B 1 10 ? 22.001 12.961 -18.631 1.00 19.18 7 VAL B O 1
ATOM 759 N N . VAL B 1 11 ? 23.032 11.771 -20.243 1.00 15.24 8 VAL B N 1
ATO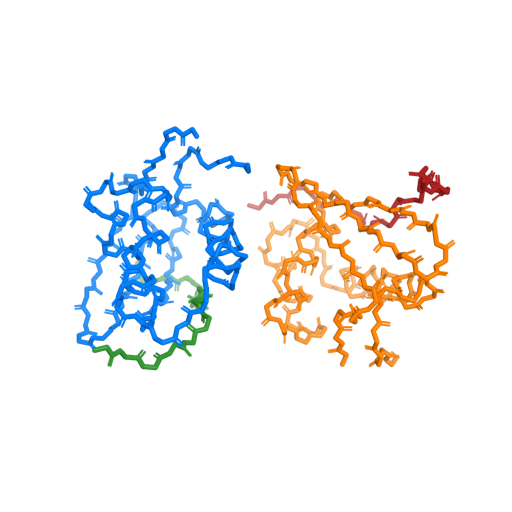M 760 C CA . VAL B 1 11 ? 21.838 11.071 -20.690 1.00 15.84 8 VAL B CA 1
ATOM 761 C C . VAL B 1 11 ? 22.087 9.600 -20.411 1.00 16.22 8 VAL B C 1
ATOM 762 O O . VAL B 1 11 ? 23.148 9.064 -20.745 1.00 17.71 8 VAL B O 1
ATOM 766 N N . SER B 1 12 ? 21.123 8.939 -19.779 1.00 14.60 9 SER B N 1
ATOM 767 C CA . SER B 1 12 ? 21.298 7.531 -19.462 1.00 15.42 9 SER B CA 1
ATOM 768 C C . SER B 1 12 ? 20.207 6.662 -20.063 1.00 14.01 9 SER B C 1
ATOM 769 O O . SER B 1 12 ? 19.077 7.112 -20.276 1.00 15.90 9 SER B O 1
ATOM 772 N N . ALA B 1 13 ? 20.570 5.414 -20.343 1.00 12.81 10 ALA B N 1
ATOM 773 C CA . ALA B 1 13 ? 19.703 4.473 -21.044 1.00 14.55 10 ALA B CA 1
ATOM 774 C C . ALA B 1 13 ? 19.799 3.095 -20.405 1.00 13.67 10 ALA B C 1
ATOM 775 O O . ALA B 1 13 ? 20.852 2.466 -20.406 1.00 14.21 10 ALA B O 1
ATOM 777 N N . HIS B 1 14 ? 18.692 2.630 -19.841 1.00 12.99 11 HIS B N 1
ATOM 778 C CA . HIS B 1 14 ? 18.650 1.309 -19.239 1.00 12.43 11 HIS B CA 1
ATOM 779 C C . HIS B 1 14 ? 18.411 0.227 -20.270 1.00 13.51 11 HIS B C 1
ATOM 780 O O . HIS B 1 14 ? 17.511 0.335 -21.092 1.00 14.16 11 HIS B O 1
ATOM 787 N N . ILE B 1 15 ? 19.211 -0.829 -20.209 1.00 15.85 12 ILE B N 1
ATOM 788 C CA . ILE B 1 15 ? 18.922 -2.033 -20.980 1.00 19.41 12 ILE B CA 1
ATOM 789 C C . ILE B 1 15 ? 19.145 -3.238 -20.070 1.00 20.39 12 ILE B C 1
ATOM 790 O O . ILE B 1 15 ? 20.287 -3.627 -19.818 1.00 20.90 12 ILE B O 1
ATOM 795 N N . ASP B 1 16 ? 18.056 -3.814 -19.562 1.00 23.58 13 ASP B N 1
ATOM 796 C CA . ASP B 1 16 ? 18.127 -4.921 -18.596 1.00 27.84 13 ASP B CA 1
ATOM 797 C C . ASP B 1 16 ? 18.910 -4.483 -17.353 1.00 24.99 13 ASP B C 1
ATOM 798 O O . ASP B 1 16 ? 18.628 -3.424 -16.794 1.00 26.77 13 ASP B O 1
ATOM 803 N N . ASP B 1 17 ? 19.898 -5.264 -16.927 1.00 23.90 14 ASP B N 1
ATOM 804 C CA . ASP B 1 17 ? 20.638 -4.910 -15.719 1.00 24.94 14 ASP B CA 1
ATOM 805 C C . ASP B 1 17 ? 21.860 -4.040 -16.026 1.00 22.06 14 ASP B C 1
ATOM 806 O O . ASP B 1 17 ? 22.729 -3.855 -15.173 1.00 24.59 14 ASP B O 1
ATOM 811 N N . GLU B 1 18 ? 21.910 -3.494 -17.239 1.00 19.76 15 GLU B N 1
ATOM 812 C CA . GLU B 1 18 ? 22.978 -2.575 -17.610 1.00 18.33 15 GLU B CA 1
ATOM 813 C C . GLU B 1 18 ? 22.449 -1.161 -17.860 1.00 15.81 15 GLU B C 1
ATOM 814 O O . GLU B 1 18 ? 21.250 -0.957 -18.099 1.00 16.38 15 GLU B O 1
ATOM 820 N N . VAL B 1 19 ? 23.342 -0.188 -17.734 1.00 13.66 16 VAL B N 1
ATOM 821 C CA . VAL B 1 19 ? 23.026 1.204 -18.007 1.00 12.81 16 VAL B CA 1
ATOM 822 C C . VAL B 1 19 ? 24.102 1.707 -18.953 1.00 13.23 16 VAL B C 1
ATOM 823 O O . VAL B 1 19 ? 25.297 1.448 -18.733 1.00 15.65 16 VAL B O 1
ATOM 827 N N . VAL B 1 20 ? 23.681 2.416 -19.997 1.00 10.67 17 VAL B N 1
ATOM 828 C CA . VAL B 1 20 ? 24.595 3.143 -20.868 1.00 11.83 17 VAL B CA 1
ATOM 829 C C . VAL B 1 20 ? 24.503 4.621 -20.479 1.00 11.77 17 VAL B C 1
ATOM 830 O O . VAL B 1 20 ? 23.403 5.184 -20.367 1.00 11.59 17 VAL B O 1
ATOM 834 N N . LEU B 1 21 ? 25.655 5.236 -20.225 1.00 12.23 18 LEU B N 1
ATOM 835 C CA . LEU B 1 21 ? 25.718 6.649 -19.875 1.00 11.88 18 LEU B CA 1
ATOM 836 C C . LEU B 1 21 ? 26.402 7.383 -21.004 1.00 11.36 18 LEU B C 1
ATOM 837 O O . LEU B 1 21 ? 27.504 7.005 -21.403 1.00 13.29 18 LEU B O 1
ATOM 842 N N . LEU B 1 22 ? 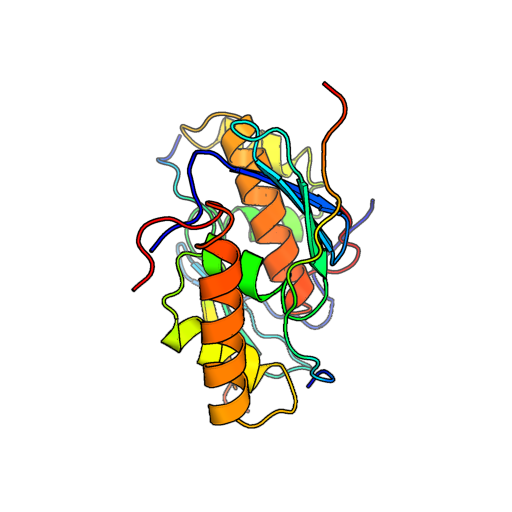25.762 8.428 -21.506 1.00 12.89 19 LEU B N 1
ATOM 843 C CA . LEU B 1 22 ? 26.344 9.254 -22.553 1.00 14.08 19 LEU B CA 1
ATOM 844 C C . LEU B 1 22 ? 26.614 10.646 -22.000 1.00 14.48 19 LEU B C 1
ATOM 845 O O . LEU B 1 22 ? 25.734 11.277 -21.407 1.00 16.87 19 LEU B O 1
ATOM 850 N N . HIS B 1 23 ? 27.862 11.087 -22.152 1.00 14.10 20 HIS B N 1
ATOM 851 C CA . HIS B 1 23 ? 28.253 12.433 -21.778 1.00 13.67 20 HIS B CA 1
ATOM 852 C C . HIS B 1 23 ? 28.455 13.224 -23.054 1.00 14.77 20 HIS B C 1
ATOM 853 O O . HIS B 1 23 ? 29.530 13.216 -23.652 1.00 16.12 20 HIS B O 1
ATOM 860 N N . LEU B 1 24 ? 27.388 13.905 -23.450 1.00 16.34 21 LEU B N 1
ATOM 861 C CA . LEU B 1 24 ? 27.286 14.615 -24.714 1.00 18.70 21 LEU B CA 1
ATOM 862 C C . LEU B 1 24 ? 28.313 15.744 -24.876 1.00 17.80 21 LEU B C 1
ATOM 863 O O . LEU B 1 24 ? 28.792 15.991 -25.983 1.00 20.00 21 LEU B O 1
ATOM 868 N N . GLN B 1 25 ? 28.668 16.392 -23.767 1.00 17.17 22 GLN B N 1
ATOM 869 C CA . GLN B 1 25 ? 29.658 17.480 -23.750 1.00 17.11 22 GLN B CA 1
ATOM 870 C C . GLN B 1 25 ? 31.053 17.025 -24.208 1.00 18.86 22 GLN B C 1
ATOM 871 O O . GLN B 1 25 ? 31.762 17.764 -24.890 1.00 21.44 22 GLN B O 1
ATOM 877 N N . THR B 1 26 ? 31.432 15.806 -23.838 1.00 20.81 23 THR B N 1
ATOM 878 C CA . THR B 1 26 ? 32.758 15.280 -24.160 1.00 22.82 23 THR B CA 1
ATOM 879 C C . THR B 1 26 ? 32.714 14.240 -25.275 1.00 24.17 23 THR B C 1
ATOM 880 O O . THR B 1 26 ? 33.757 13.756 -25.738 1.00 24.81 23 THR B O 1
ATOM 884 N N . GLY B 1 27 ? 31.496 13.901 -25.695 1.00 21.86 24 GLY B N 1
ATOM 885 C CA . GLY B 1 27 ? 31.251 12.899 -26.728 1.00 22.56 24 GLY B CA 1
ATOM 886 C C . GLY B 1 27 ? 31.703 11.508 -26.343 1.00 20.21 24 GLY B C 1
ATOM 887 O O . GLY B 1 27 ? 32.114 10.725 -27.208 1.00 22.30 24 GLY B O 1
ATOM 888 N N . THR B 1 28 ? 31.621 11.207 -25.048 1.00 18.53 25 THR B N 1
ATOM 889 C CA A THR B 1 28 ? 32.065 9.909 -24.556 0.50 18.31 25 THR B CA 1
ATOM 890 C CA B THR B 1 28 ? 32.077 9.930 -24.493 0.50 16.68 25 THR B CA 1
ATOM 891 C C . THR B 1 28 ? 30.922 9.140 -23.895 1.00 15.45 25 THR B C 1
ATOM 892 O O . THR B 1 28 ? 29.917 9.726 -23.475 1.00 17.00 25 THR B O 1
ATOM 899 N N . TYR B 1 29 ? 31.070 7.822 -23.849 1.00 13.64 26 TYR B N 1
ATOM 900 C CA . TYR B 1 29 ? 30.041 6.981 -23.263 1.00 12.56 26 TYR B CA 1
ATOM 901 C C . TYR B 1 29 ? 30.619 5.843 -22.433 1.00 12.81 26 TYR B C 1
ATOM 902 O O . TYR B 1 29 ? 31.798 5.467 -22.553 1.00 13.37 26 TYR B O 1
ATOM 911 N N . PHE B 1 30 ? 29.764 5.323 -21.558 1.00 13.09 27 PHE B N 1
ATOM 912 C CA . PHE B 1 30 ? 30.171 4.433 -20.483 1.00 12.39 27 PHE B CA 1
ATOM 913 C C . PHE B 1 30 ? 29.112 3.379 -20.232 1.00 12.99 27 PHE B C 1
ATOM 914 O O . PHE B 1 30 ? 27.958 3.539 -20.650 1.00 12.94 27 PHE B O 1
ATOM 922 N N . GLY B 1 31 ? 29.512 2.320 -19.539 1.00 12.66 28 GLY B N 1
ATOM 923 C CA . GLY B 1 31 ? 28.592 1.262 -19.167 1.00 13.15 28 GLY B CA 1
ATOM 924 C C . GLY B 1 31 ? 28.660 0.934 -17.697 1.00 12.45 28 GLY B C 1
ATOM 925 O O . GLY B 1 31 ? 29.728 1.023 -17.070 1.00 14.16 28 GLY B O 1
ATOM 926 N N . LEU B 1 32 ? 27.503 0.571 -17.152 1.00 11.99 29 LEU B N 1
ATOM 927 C CA . LEU B 1 32 ? 27.392 0.051 -15.797 1.00 11.84 29 LEU B CA 1
ATOM 928 C C . LEU B 1 32 ? 26.685 -1.284 -15.825 1.00 12.99 29 LEU B C 1
ATOM 929 O O . LEU B 1 32 ? 25.777 -1.503 -16.620 1.00 15.12 29 LEU B O 1
ATOM 934 N N . ASP B 1 33 ? 27.097 -2.167 -14.932 1.00 13.85 30 ASP B N 1
ATOM 935 C CA . ASP B 1 33 ? 26.519 -3.496 -14.835 1.00 14.46 30 ASP B CA 1
ATOM 936 C C . ASP B 1 33 ? 26.463 -3.867 -13.357 1.00 13.20 30 ASP B C 1
ATOM 937 O O . ASP B 1 33 ? 27.115 -3.225 -12.540 1.00 14.46 30 ASP B O 1
ATOM 942 N N . ALA B 1 34 ? 25.667 -4.877 -13.005 1.00 13.61 31 ALA B N 1
ATOM 943 C CA . ALA B 1 34 ? 25.761 -5.494 -11.676 1.00 12.93 31 ALA B CA 1
ATOM 944 C C . ALA B 1 34 ? 25.706 -4.457 -10.538 1.00 13.03 31 ALA B C 1
ATOM 945 O O . ALA B 1 34 ? 24.749 -3.696 -10.464 1.00 13.63 31 ALA B O 1
ATOM 947 N N . VAL B 1 35 ? 26.708 -4.415 -9.660 1.00 12.64 32 VAL B N 1
ATOM 948 C CA . VAL B 1 35 ? 26.653 -3.513 -8.505 1.00 12.38 32 VAL B CA 1
ATOM 949 C C . VAL B 1 35 ? 26.669 -2.047 -8.941 1.00 12.40 32 VAL B C 1
ATOM 950 O O . VAL B 1 35 ? 25.985 -1.208 -8.357 1.00 12.36 32 VAL B O 1
ATOM 954 N N . GLY B 1 36 ? 27.432 -1.739 -9.989 1.00 12.56 33 GLY B N 1
ATOM 955 C CA . GLY B 1 36 ? 27.476 -0.376 -10.508 1.00 12.74 33 GLY B CA 1
ATOM 956 C C . GLY B 1 36 ? 26.117 0.108 -10.971 1.00 12.24 33 GLY B C 1
ATOM 957 O O . GLY B 1 36 ? 25.750 1.254 -10.728 1.00 12.97 33 GLY B O 1
ATOM 958 N N . SER B 1 37 ? 25.366 -0.763 -11.646 1.00 11.60 34 SER B N 1
ATOM 959 C CA A SER B 1 37 ? 24.002 -0.441 -12.080 0.50 13.04 34 SER B CA 1
ATOM 960 C CA B SER B 1 37 ? 24.024 -0.423 -12.090 0.50 12.76 34 SER B CA 1
ATOM 961 C C . SER B 1 37 ? 23.079 -0.218 -10.897 1.00 12.38 34 SER B C 1
ATOM 962 O O . SER B 1 37 ? 22.241 0.690 -10.901 1.00 12.87 34 SER B O 1
ATOM 967 N N . ARG B 1 38 ? 23.219 -1.061 -9.878 1.00 11.58 35 ARG B N 1
ATOM 968 C CA . ARG B 1 38 ? 22.413 -0.909 -8.675 1.00 12.09 35 ARG B CA 1
ATOM 969 C C . ARG B 1 38 ? 22.688 0.437 -8.004 1.00 11.41 35 ARG B C 1
ATOM 970 O O . ARG B 1 38 ? 21.766 1.158 -7.616 1.00 12.07 35 ARG B O 1
ATOM 978 N N . ILE B 1 39 ? 23.966 0.789 -7.885 1.00 11.20 36 ILE B N 1
ATOM 979 C CA . ILE B 1 39 ? 24.337 2.092 -7.340 1.00 11.64 36 ILE B CA 1
ATOM 980 C C . ILE B 1 39 ? 23.719 3.227 -8.165 1.00 11.56 36 ILE B C 1
ATOM 981 O O . ILE B 1 39 ? 23.210 4.197 -7.599 1.00 12.71 36 ILE B O 1
ATOM 986 N N . TRP B 1 40 ? 23.735 3.098 -9.494 1.00 12.42 37 TRP B N 1
ATOM 987 C CA . TRP B 1 40 ? 23.114 4.103 -10.350 1.00 12.77 37 TRP B CA 1
ATOM 988 C C . TRP B 1 40 ? 21.641 4.285 -9.994 1.00 12.51 37 TRP B C 1
ATOM 989 O O . TRP B 1 40 ? 21.174 5.420 -9.837 1.00 13.08 37 TRP B O 1
ATOM 1000 N N . SER B 1 41 ? 20.923 3.174 -9.826 1.00 12.78 38 SER B N 1
ATOM 1001 C CA . SER B 1 41 ? 19.507 3.221 -9.448 1.00 14.32 38 SER B CA 1
ATOM 1002 C C . SER B 1 41 ? 19.316 3.921 -8.104 1.00 14.38 38 SER B C 1
ATOM 1003 O O . SER B 1 41 ? 18.363 4.684 -7.921 1.00 16.91 38 SER B O 1
ATOM 1006 N N . LEU B 1 42 ? 20.228 3.671 -7.164 1.00 13.17 39 LEU B N 1
ATOM 1007 C CA . LEU B 1 42 ? 20.156 4.304 -5.856 1.00 13.66 39 LEU B CA 1
ATOM 1008 C C . LEU B 1 42 ? 20.455 5.804 -5.946 1.00 14.70 39 LEU B C 1
ATOM 1009 O O . LEU B 1 42 ? 19.804 6.604 -5.280 1.00 16.31 39 LEU B O 1
ATOM 1014 N N . LEU B 1 43 ? 21.429 6.181 -6.772 1.00 13.95 40 LEU B N 1
ATOM 1015 C CA . LEU B 1 43 ? 21.704 7.595 -7.061 1.00 15.46 40 LEU B CA 1
ATOM 1016 C C . LEU B 1 43 ? 20.504 8.320 -7.671 1.00 16.93 40 LEU B C 1
ATOM 1017 O O . LEU B 1 43 ? 20.243 9.474 -7.328 1.00 20.39 40 LEU B O 1
ATOM 1022 N N . GLU B 1 44 ? 19.796 7.643 -8.580 1.00 16.49 41 GLU B N 1
ATOM 1023 C CA . GLU B 1 44 ? 18.562 8.170 -9.185 1.00 17.12 41 GLU B CA 1
ATOM 1024 C C . GLU B 1 44 ? 17.502 8.468 -8.134 1.00 19.53 41 GLU B C 1
ATOM 1025 O O . GLU B 1 44 ? 16.739 9.430 -8.269 1.00 23.95 41 GLU B O 1
ATOM 1031 N N . GLU B 1 45 ? 17.458 7.636 -7.093 1.00 19.75 42 GLU B N 1
ATOM 1032 C CA . GLU B 1 45 ? 16.505 7.796 -5.999 1.00 22.64 42 GLU B CA 1
ATOM 1033 C C . GLU B 1 45 ? 16.940 8.865 -4.995 1.00 24.60 42 GLU B C 1
ATOM 1034 O O . GLU B 1 45 ? 16.236 9.115 -4.020 1.00 29.05 42 GLU B O 1
ATOM 1040 N N . GLY B 1 46 ? 18.085 9.498 -5.244 1.00 23.20 43 GLY B N 1
ATOM 1041 C CA . GLY B 1 46 ? 18.596 10.569 -4.387 1.00 22.36 43 GLY B CA 1
ATOM 1042 C C . GLY B 1 46 ? 19.169 10.083 -3.070 1.00 21.37 43 GLY B C 1
ATOM 1043 O O . GLY B 1 46 ? 19.233 10.838 -2.098 1.00 24.51 43 GLY B O 1
ATOM 1044 N N . LYS B 1 47 ? 19.594 8.822 -3.031 1.00 19.99 44 LYS B N 1
ATOM 1045 C CA . LYS B 1 47 ? 20.152 8.257 -1.807 1.00 19.30 44 LYS B CA 1
ATOM 1046 C C . LYS B 1 47 ? 21.527 8.851 -1.554 1.00 18.58 44 LYS B C 1
ATOM 1047 O O . LYS B 1 47 ? 22.295 9.067 -2.494 1.00 19.66 44 LYS B O 1
ATOM 1053 N N . ARG B 1 48 ? 21.816 9.132 -0.285 1.00 19.01 45 ARG B N 1
ATOM 1054 C CA . ARG B 1 48 ? 23.131 9.606 0.133 1.00 20.90 45 ARG B CA 1
ATOM 1055 C C . ARG B 1 48 ? 24.097 8.425 0.208 1.00 18.02 45 ARG B C 1
ATOM 1056 O O . ARG B 1 48 ? 23.646 7.280 0.304 1.00 16.00 45 ARG B O 1
ATOM 1064 N N . PRO B 1 49 ? 25.426 8.683 0.154 1.00 17.30 46 PRO B N 1
ATOM 1065 C CA . PRO B 1 49 ? 26.389 7.577 0.145 1.00 18.20 46 PRO B CA 1
ATOM 1066 C C . PRO B 1 49 ? 26.179 6.525 1.230 1.00 15.67 46 PRO B C 1
ATOM 1067 O O . PRO B 1 49 ? 26.224 5.343 0.924 1.00 16.32 46 PRO B O 1
ATOM 1071 N N . GLU B 1 50 ? 25.936 6.929 2.476 1.00 16.35 47 GLU B N 1
ATOM 1072 C CA . GLU B 1 50 ? 25.778 5.938 3.543 1.00 17.37 47 GLU B CA 1
ATOM 1073 C C . GLU B 1 50 ? 24.542 5.065 3.348 1.00 15.70 47 GLU B C 1
ATOM 1074 O O . GLU B 1 50 ? 24.553 3.892 3.716 1.00 15.52 47 GLU B O 1
ATOM 1080 N N . GLU B 1 51 ? 23.498 5.627 2.739 1.00 16.20 48 GLU B N 1
ATOM 1081 C CA . GLU B 1 51 ? 22.288 4.874 2.413 1.00 15.34 48 GLU B CA 1
ATOM 1082 C C . GLU B 1 51 ? 22.547 3.898 1.262 1.00 13.89 48 GLU B C 1
ATOM 1083 O O . GLU B 1 51 ? 22.027 2.790 1.253 1.00 14.37 48 GLU B O 1
ATOM 1089 N N . ILE B 1 52 ? 23.350 4.323 0.290 1.00 12.94 49 ILE B N 1
ATOM 1090 C CA . ILE B 1 52 ? 23.775 3.432 -0.787 1.00 12.44 49 ILE B CA 1
ATOM 1091 C C . ILE B 1 52 ? 24.570 2.253 -0.225 1.00 12.60 49 ILE B C 1
ATOM 1092 O O . ILE B 1 52 ? 24.305 1.094 -0.567 1.00 12.72 49 ILE B O 1
ATOM 1097 N N . VAL B 1 53 ? 25.506 2.548 0.676 1.00 12.64 50 VAL B N 1
ATOM 1098 C CA . VAL B 1 53 ? 26.293 1.501 1.302 1.00 12.89 50 VAL B CA 1
ATOM 1099 C C . VAL B 1 53 ? 25.386 0.508 2.024 1.00 13.84 50 VAL B C 1
ATOM 1100 O O . VAL B 1 53 ? 25.524 -0.697 1.848 1.00 14.49 50 VAL B O 1
ATOM 1104 N N . ASP B 1 54 ? 24.454 1.014 2.828 1.00 14.16 51 ASP B N 1
ATOM 1105 C CA . ASP B 1 54 ? 23.548 0.143 3.573 1.00 15.44 51 ASP B CA 1
ATOM 1106 C C . ASP B 1 54 ? 22.770 -0.771 2.631 1.00 14.13 51 ASP B C 1
ATOM 1107 O O . ASP B 1 54 ? 22.624 -1.965 2.908 1.00 15.14 51 ASP B O 1
ATOM 1112 N N . ALA B 1 55 ? 22.305 -0.216 1.509 1.00 13.91 52 ALA B N 1
ATOM 1113 C CA . ALA B 1 55 ? 21.498 -0.973 0.560 1.00 13.36 52 ALA B CA 1
ATOM 1114 C C . ALA B 1 55 ? 22.324 -2.071 -0.097 1.00 13.19 52 ALA B C 1
ATOM 1115 O O . ALA B 1 55 ? 21.897 -3.225 -0.148 1.00 14.46 52 ALA B O 1
ATOM 1117 N N . ILE B 1 56 ? 23.519 -1.719 -0.567 1.00 12.84 53 ILE B N 1
ATOM 1118 C CA . ILE B 1 56 ? 24.404 -2.707 -1.180 1.00 12.23 53 ILE B CA 1
ATOM 1119 C C . ILE B 1 56 ? 24.807 -3.787 -0.174 1.00 12.06 53 ILE B C 1
ATOM 1120 O O . ILE B 1 56 ? 24.751 -4.979 -0.496 1.00 14.25 53 ILE B O 1
ATOM 1125 N N . CYS B 1 57 ? 25.179 -3.373 1.039 1.00 12.15 54 CYS B N 1
ATOM 1126 C CA . CYS B 1 57 ? 25.559 -4.312 2.078 1.00 13.87 54 CYS B CA 1
ATOM 1127 C C . CYS B 1 57 ? 24.436 -5.299 2.417 1.00 14.78 54 CYS B C 1
ATOM 1128 O O . CYS B 1 57 ? 24.694 -6.477 2.636 1.00 16.19 54 CYS B O 1
ATOM 1131 N N . ALA B 1 58 ? 23.194 -4.828 2.436 1.00 15.31 55 ALA B N 1
ATOM 1132 C CA . ALA B 1 58 ? 22.046 -5.692 2.739 1.00 16.47 55 ALA B CA 1
ATOM 1133 C C . ALA B 1 58 ? 21.729 -6.677 1.607 1.00 16.29 55 ALA B C 1
ATOM 1134 O O . ALA B 1 58 ? 21.209 -7.768 1.854 1.00 20.09 55 ALA B O 1
ATOM 1136 N N . GLU B 1 59 ? 22.075 -6.298 0.380 1.00 15.79 56 GLU B N 1
ATOM 1137 C CA . GLU B 1 59 ? 21.661 -7.024 -0.816 1.00 15.38 56 GLU B CA 1
ATOM 1138 C C . GLU B 1 59 ? 22.689 -8.042 -1.323 1.00 15.78 56 GLU B C 1
ATOM 1139 O O . GLU B 1 59 ? 22.348 -8.988 -2.052 1.00 17.05 56 GLU B O 1
ATOM 1145 N N . TYR B 1 60 ? 23.941 -7.836 -0.934 1.00 14.35 57 TYR B N 1
ATOM 1146 C CA . TYR B 1 60 ? 25.059 -8.628 -1.434 1.00 14.32 57 TYR B CA 1
ATOM 1147 C C . TYR B 1 60 ? 25.807 -9.243 -0.268 1.00 15.43 57 TYR B C 1
ATOM 1148 O O . TYR B 1 60 ? 25.786 -8.716 0.839 1.00 17.35 57 TYR B O 1
ATOM 1157 N N . SER B 1 61 ? 26.475 -10.363 -0.515 1.00 14.79 58 SER B N 1
ATOM 1158 C CA . SER B 1 61 ? 27.287 -10.973 0.526 1.00 14.91 58 SER B CA 1
ATOM 1159 C C . SER B 1 61 ? 28.678 -10.337 0.507 1.00 14.81 58 SER B C 1
ATOM 1160 O O . SER B 1 61 ? 29.532 -10.698 -0.304 1.00 16.80 58 SER B O 1
ATOM 1163 N N . VAL B 1 62 ? 28.886 -9.380 1.403 1.00 15.83 59 VAL B N 1
ATOM 1164 C CA . VAL B 1 62 ? 30.093 -8.552 1.416 1.00 15.36 59 VAL B CA 1
ATOM 1165 C C . VAL B 1 62 ? 30.122 -7.813 2.751 1.00 16.24 59 VAL B C 1
ATOM 1166 O O . VAL B 1 62 ? 29.077 -7.555 3.337 1.00 18.99 59 VAL B O 1
ATOM 1170 N N . ASP B 1 63 ? 31.304 -7.472 3.247 1.00 16.41 60 ASP B N 1
ATOM 1171 C CA . ASP B 1 63 ? 31.348 -6.678 4.476 1.00 18.70 60 ASP B CA 1
ATOM 1172 C C . ASP B 1 63 ? 31.221 -5.193 4.185 1.00 16.47 60 ASP B C 1
ATOM 1173 O O . ASP B 1 63 ? 31.637 -4.706 3.123 1.00 16.56 60 ASP B O 1
ATOM 1178 N N . ARG B 1 64 ? 30.626 -4.470 5.126 1.00 15.68 61 ARG B N 1
ATOM 1179 C CA . ARG B 1 64 ? 30.350 -3.056 4.916 1.00 15.77 61 ARG B CA 1
ATOM 1180 C C . ARG B 1 64 ? 31.582 -2.204 4.575 1.00 16.49 61 ARG B C 1
ATOM 1181 O O . ARG B 1 64 ? 31.523 -1.392 3.660 1.00 15.74 61 ARG B O 1
ATOM 1189 N N . PRO B 1 65 ? 32.704 -2.369 5.309 1.00 16.20 62 PRO B N 1
ATOM 1190 C CA . PRO B 1 65 ? 33.856 -1.529 4.940 1.00 16.09 62 PRO B CA 1
ATOM 1191 C C . PRO B 1 65 ? 34.327 -1.696 3.493 1.00 15.52 62 PRO B C 1
ATOM 1192 O O . PRO B 1 65 ? 34.800 -0.729 2.894 1.00 16.16 62 PRO B O 1
ATOM 1196 N N . THR B 1 66 ? 34.201 -2.908 2.947 1.00 15.38 63 THR B N 1
ATOM 1197 C CA . THR B 1 66 ? 34.520 -3.187 1.546 1.00 15.16 63 THR B CA 1
ATOM 1198 C C . THR B 1 66 ? 33.604 -2.393 0.607 1.00 14.74 63 THR B C 1
ATOM 1199 O O . THR B 1 66 ? 34.054 -1.759 -0.357 1.00 16.33 63 THR B O 1
ATOM 1203 N N . VAL B 1 67 ? 32.312 -2.424 0.916 1.00 14.43 64 VAL B N 1
ATOM 1204 C CA . VAL B 1 67 ? 31.329 -1.694 0.133 1.00 13.81 64 VAL B CA 1
ATOM 1205 C C . VAL B 1 67 ? 31.641 -0.198 0.180 1.00 13.73 64 VAL B C 1
ATOM 1206 O O . VAL B 1 67 ? 31.632 0.476 -0.859 1.00 15.17 64 VAL B O 1
ATOM 1210 N N . GLU B 1 68 ? 31.941 0.309 1.378 1.00 14.28 65 GLU B N 1
ATOM 1211 C CA . GLU B 1 68 ? 32.257 1.727 1.566 1.00 16.41 65 GLU B CA 1
ATOM 1212 C C . GLU B 1 68 ? 33.453 2.159 0.707 1.00 15.89 65 GLU B C 1
ATOM 1213 O O . GLU B 1 68 ? 33.379 3.149 -0.008 1.00 15.75 65 GLU B O 1
ATOM 1219 N N . ARG B 1 69 ? 34.546 1.403 0.779 1.00 15.73 66 ARG B N 1
ATOM 1220 C CA . ARG B 1 69 ? 35.753 1.708 0.008 1.00 16.80 66 ARG B CA 1
ATOM 1221 C C . ARG B 1 69 ? 35.475 1.649 -1.490 1.00 16.64 66 ARG B C 1
ATOM 1222 O O . ARG B 1 69 ? 35.840 2.557 -2.237 1.00 17.79 66 ARG B O 1
ATOM 1230 N N . ASP B 1 70 ? 34.807 0.584 -1.917 1.00 14.95 67 ASP B N 1
ATOM 1231 C CA . ASP B 1 70 ? 34.494 0.407 -3.327 1.00 15.48 67 ASP B CA 1
ATOM 1232 C C . ASP B 1 70 ? 33.540 1.492 -3.832 1.00 15.66 67 ASP B C 1
ATOM 1233 O O . ASP B 1 70 ? 33.693 1.980 -4.956 1.00 15.87 67 ASP B O 1
ATOM 1238 N N . LEU B 1 71 ? 32.568 1.883 -3.005 1.00 14.50 68 LEU B N 1
ATOM 1239 C CA . LEU B 1 71 ? 31.669 2.973 -3.383 1.00 14.65 68 LEU B CA 1
ATOM 1240 C C . LEU B 1 71 ? 32.410 4.290 -3.566 1.00 15.57 68 LEU B C 1
ATOM 1241 O O . LEU B 1 71 ? 32.163 5.006 -4.538 1.00 17.10 68 LEU B O 1
ATOM 1246 N N . ARG B 1 72 ? 33.312 4.610 -2.634 1.00 15.34 69 ARG B N 1
ATOM 1247 C CA . ARG B 1 72 ? 34.094 5.841 -2.737 1.00 18.08 69 ARG B CA 1
ATOM 1248 C C . ARG B 1 72 ? 34.915 5.843 -4.027 1.00 16.40 69 ARG B C 1
ATOM 1249 O O . ARG B 1 72 ? 34.973 6.851 -4.719 1.00 18.54 69 ARG B O 1
ATOM 1257 N N . ASP B 1 73 ? 35.521 4.705 -4.363 1.00 16.04 70 ASP B N 1
ATOM 1258 C CA . ASP B 1 73 ? 36.287 4.587 -5.604 1.00 17.76 70 ASP B CA 1
ATOM 1259 C C . ASP B 1 73 ? 35.393 4.792 -6.829 1.00 16.32 70 ASP B C 1
ATOM 1260 O O . ASP B 1 73 ? 35.781 5.451 -7.795 1.00 17.42 70 ASP B O 1
ATOM 1265 N N . PHE B 1 74 ? 34.182 4.244 -6.773 1.00 16.14 71 PHE B N 1
ATOM 1266 C CA . PHE B 1 74 ? 33.262 4.291 -7.906 1.00 14.86 71 PHE B CA 1
ATOM 1267 C C . PHE B 1 74 ? 32.702 5.706 -8.095 1.00 14.02 71 PHE B C 1
ATOM 1268 O O . PHE B 1 74 ? 32.657 6.222 -9.210 1.00 14.35 71 PHE B O 1
ATOM 1276 N N . LEU B 1 75 ? 32.307 6.346 -6.997 1.00 13.72 72 LEU B N 1
ATOM 1277 C CA . LEU B 1 75 ? 31.818 7.721 -7.065 1.00 15.25 72 LEU B CA 1
ATOM 1278 C C . LEU B 1 75 ? 32.903 8.688 -7.540 1.00 15.11 72 LEU B C 1
ATOM 1279 O O . LEU B 1 75 ? 32.615 9.605 -8.312 1.00 15.52 72 LEU B O 1
ATOM 1284 N N . ARG B 1 76 ? 34.145 8.459 -7.102 1.00 17.23 73 ARG B N 1
ATOM 1285 C CA . ARG B 1 76 ? 35.285 9.231 -7.591 1.00 18.53 73 ARG B CA 1
ATOM 1286 C C . ARG B 1 76 ? 35.454 9.064 -9.102 1.00 17.17 73 ARG B C 1
ATOM 1287 O O . ARG B 1 76 ? 35.713 10.038 -9.807 1.00 18.48 73 ARG B O 1
ATOM 1295 N N . ALA B 1 77 ? 35.286 7.834 -9.591 1.00 16.04 74 ALA B N 1
ATOM 1296 C CA . ALA B 1 77 ? 35.371 7.553 -11.026 1.00 15.35 74 ALA B CA 1
ATOM 1297 C C . ALA B 1 77 ? 34.289 8.297 -11.798 1.00 17.20 74 ALA B C 1
ATOM 1298 O O . ALA B 1 77 ? 34.582 8.944 -12.803 1.00 18.31 74 ALA B O 1
ATOM 1300 N N . LEU B 1 78 ? 33.046 8.217 -11.318 1.00 15.99 75 LEU B N 1
ATOM 1301 C CA . LEU B 1 78 ? 31.957 8.987 -11.926 1.00 15.73 75 LEU B CA 1
ATOM 1302 C C . LEU B 1 78 ? 32.235 10.488 -11.937 1.00 16.00 75 LEU B C 1
ATOM 1303 O O . LEU B 1 78 ? 32.009 11.149 -12.947 1.00 17.40 75 LEU B O 1
ATOM 1308 N N . ALA B 1 79 ? 32.735 11.015 -10.819 1.00 16.66 76 ALA B N 1
ATOM 1309 C CA . ALA B 1 79 ? 33.027 12.443 -10.695 1.00 18.78 76 ALA B CA 1
ATOM 1310 C C . ALA B 1 79 ? 34.133 12.868 -11.658 1.00 19.80 76 ALA B C 1
ATOM 1311 O O . ALA B 1 79 ? 34.031 13.915 -12.308 1.00 21.51 76 ALA B O 1
ATOM 1313 N N . ASN B 1 80 ? 35.172 12.039 -11.759 1.00 19.51 77 ASN B N 1
ATOM 1314 C CA A ASN B 1 80 ? 36.301 12.344 -12.630 0.50 21.57 77 ASN B CA 1
ATOM 1315 C CA B ASN B 1 80 ? 36.314 12.305 -12.638 0.50 21.60 77 ASN B CA 1
ATOM 1316 C C . ASN B 1 80 ? 35.893 12.425 -14.099 1.00 21.88 77 ASN B C 1
ATOM 1317 O O . ASN B 1 80 ? 36.465 13.204 -14.865 1.00 25.24 77 ASN B O 1
ATOM 1326 N N . LYS B 1 81 ? 34.896 11.631 -14.477 1.00 19.08 78 LYS B N 1
ATOM 1327 C CA . LYS B 1 81 ? 34.389 11.623 -15.844 1.00 18.00 78 LYS B CA 1
ATOM 1328 C C . LYS B 1 81 ? 33.223 12.595 -16.028 1.00 19.30 78 LYS B C 1
ATOM 1329 O O . LYS B 1 81 ? 32.563 12.575 -17.067 1.00 19.75 78 LYS B O 1
ATOM 1335 N N . GLU B 1 82 ? 32.994 13.435 -15.010 1.00 18.83 79 GLU B N 1
ATOM 1336 C CA A GLU B 1 82 ? 31.968 14.490 -15.031 0.50 19.81 79 GLU B CA 1
ATOM 1337 C CA B GLU B 1 82 ? 31.970 14.491 -15.041 0.50 19.57 79 GLU B CA 1
ATOM 1338 C C . GLU B 1 82 ? 30.536 13.954 -15.145 1.00 18.71 79 GLU B C 1
ATOM 1339 O O . GLU B 1 82 ? 29.631 14.643 -15.635 1.00 18.79 79 GLU B O 1
ATOM 1350 N N . LEU B 1 83 ? 30.335 12.729 -14.667 1.00 18.29 80 LEU B N 1
ATOM 1351 C CA . LEU B 1 83 ? 29.018 12.088 -14.677 1.00 17.63 80 LEU B CA 1
ATOM 1352 C C . LEU B 1 83 ? 28.223 12.398 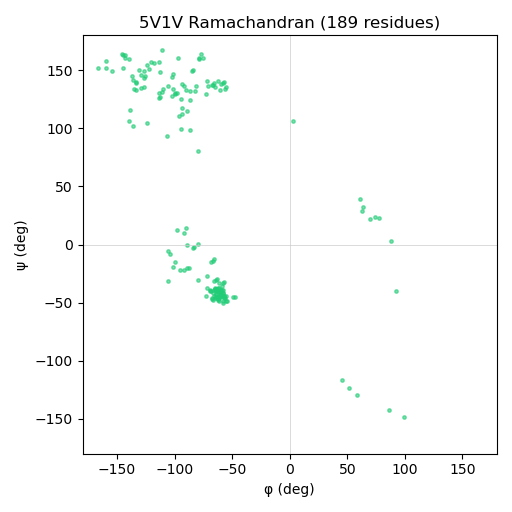-13.414 1.00 17.75 80 LEU B C 1
ATOM 1353 O O . LEU B 1 83 ? 26.997 12.260 -13.389 1.00 18.34 80 LEU B O 1
ATOM 1358 N N . LEU B 1 84 ? 28.935 12.808 -12.371 1.00 18.01 81 LEU B N 1
ATOM 1359 C CA . LEU B 1 84 ? 28.340 13.108 -11.077 1.00 22.84 81 LEU B CA 1
ATOM 1360 C C . LEU B 1 84 ? 28.757 14.513 -10.652 1.00 28.13 81 LEU B C 1
ATOM 1361 O O . LEU B 1 84 ? 29.923 14.883 -10.800 1.00 31.88 81 LEU B O 1
ATOM 1366 N N . GLU B 1 85 ? 27.797 15.292 -10.152 1.00 30.88 82 GLU B N 1
ATOM 1367 C CA . GLU B 1 85 ? 28.052 16.653 -9.665 1.00 35.81 82 GLU B CA 1
ATOM 1368 C C . GLU B 1 85 ? 28.123 16.674 -8.146 1.00 35.93 82 GLU B C 1
ATOM 1369 O O . GLU B 1 85 ? 27.421 15.916 -7.475 1.00 33.43 82 GLU B O 1
ATOM 1375 N N . GLY B 1 86 ? 28.972 17.555 -7.623 1.00 41.38 83 GLY B N 1
ATOM 1376 C CA . GLY B 1 86 ? 29.037 17.851 -6.194 1.00 44.07 83 GLY B CA 1
ATOM 1377 C C . GLY B 1 86 ? 29.387 16.698 -5.273 1.00 45.47 83 GLY B C 1
ATOM 1378 O O . GLY B 1 86 ? 28.824 16.584 -4.181 1.00 47.83 83 GLY B O 1
ATOM 1379 N N . TYR B 1 87 ? 30.312 15.842 -5.700 1.00 41.36 84 TYR B N 1
ATOM 1380 C CA . TYR B 1 87 ? 30.798 14.772 -4.833 1.00 46.33 84 TYR B CA 1
ATOM 1381 C C . TYR B 1 87 ? 32.013 15.210 -4.013 1.00 50.52 84 TYR B C 1
ATOM 1382 O O . TYR B 1 87 ? 32.952 15.805 -4.547 1.00 51.09 84 TYR B O 1
ATOM 1391 N N . ALA B 1 88 ? 31.979 14.907 -2.717 1.00 55.58 85 ALA B N 1
ATOM 1392 C CA . ALA B 1 88 ? 33.061 15.259 -1.798 1.00 59.68 85 ALA B CA 1
ATOM 1393 C C . ALA B 1 88 ? 34.101 14.144 -1.692 1.00 61.30 85 ALA B C 1
ATOM 1394 O O . ALA B 1 88 ? 33.795 13.029 -1.259 1.00 61.80 85 ALA B O 1
ATOM 1396 N N . MET C 2 1 ? -8.077 16.292 -11.530 1.00 22.51 -20 MET C N 1
ATOM 1397 C CA . MET C 2 1 ? -6.644 16.148 -11.775 1.00 21.66 -20 MET C CA 1
ATOM 1398 C C . MET C 2 1 ? -5.859 16.498 -10.510 1.00 21.84 -20 MET C C 1
ATOM 1399 O O . MET C 2 1 ? -6.252 17.394 -9.769 1.00 21.80 -20 MET C O 1
ATOM 1404 N N . LYS C 2 2 ? -4.756 15.782 -10.284 1.00 20.71 -19 LYS C N 1
ATOM 1405 C CA . LYS C 2 2 ? -3.942 15.905 -9.069 1.00 20.81 -19 LYS C CA 1
ATOM 1406 C C . LYS C 2 2 ? -2.522 16.377 -9.371 1.00 18.84 -19 LYS C C 1
ATOM 1407 O O . LYS C 2 2 ? -2.018 16.194 -10.481 1.00 18.51 -19 LYS C O 1
ATOM 1413 N N . GLU C 2 3 ? -1.873 16.971 -8.374 1.00 19.98 -18 GLU C N 1
ATOM 1414 C CA . GLU C 2 3 ? -0.454 17.308 -8.471 1.00 20.57 -18 GLU C CA 1
ATOM 1415 C C . GLU C 2 3 ? 0.383 16.027 -8.548 1.00 20.28 -18 GLU C C 1
ATOM 1416 O O . GLU C 2 3 ? 0.103 15.047 -7.857 1.00 19.71 -18 GLU C O 1
ATOM 1422 N N . TYR C 2 4 ? 1.393 16.043 -9.410 1.00 18.76 -17 TYR C N 1
ATOM 1423 C CA . TYR C 2 4 ? 2.268 14.894 -9.612 1.00 17.61 -17 TYR C CA 1
ATOM 1424 C C . TYR C 2 4 ? 3.510 14.958 -8.732 1.00 19.96 -17 TYR C C 1
ATOM 1425 O O . TYR C 2 4 ? 4.121 16.016 -8.570 1.00 23.81 -17 TYR C O 1
ATOM 1434 N N . ARG C 2 5 ? 3.878 13.809 -8.173 1.00 20.44 -16 ARG C N 1
ATOM 1435 C CA . ARG C 2 5 ? 5.222 13.612 -7.630 1.00 21.84 -16 ARG C CA 1
ATOM 1436 C C . ARG C 2 5 ? 5.712 12.235 -8.050 1.00 18.25 -16 ARG C C 1
ATOM 1437 O O . ARG C 2 5 ? 4.919 11.289 -8.152 1.00 19.79 -16 ARG C O 1
ATOM 1445 N N . SER C 2 6 ? 7.014 12.133 -8.313 1.00 19.55 -15 SER C N 1
ATOM 1446 C CA . SER C 2 6 ? 7.611 10.901 -8.814 1.00 19.66 -15 SER C CA 1
ATOM 1447 C C . SER C 2 6 ? 7.318 9.733 -7.878 1.00 18.89 -15 SER C C 1
ATOM 1448 O O . SER C 2 6 ? 7.453 9.869 -6.658 1.00 20.65 -15 SER C O 1
ATOM 1451 N N . PRO C 2 7 ? 6.895 8.589 -8.446 1.00 16.59 -14 PRO C N 1
ATOM 1452 C CA . PRO C 2 7 ? 6.601 7.418 -7.621 1.00 16.88 -14 PRO C CA 1
ATOM 1453 C C . PRO C 2 7 ? 7.863 6.856 -6.984 1.00 18.48 -14 PRO C C 1
ATOM 1454 O O . PRO C 2 7 ? 8.903 6.764 -7.639 1.00 20.10 -14 PRO C O 1
ATOM 1458 N N . GLU C 2 8 ? 7.771 6.491 -5.711 1.00 18.50 -13 GLU C N 1
ATOM 1459 C CA . GLU C 2 8 ? 8.914 5.931 -5.010 1.00 19.40 -13 GLU C CA 1
ATOM 1460 C C . GLU C 2 8 ? 8.504 4.689 -4.229 1.00 17.72 -13 GLU C C 1
ATOM 1461 O O . GLU C 2 8 ? 7.410 4.635 -3.666 1.00 19.77 -13 GLU C O 1
ATOM 1467 N N . LEU C 2 9 ? 9.377 3.688 -4.249 1.00 17.52 -12 LEU C N 1
ATOM 1468 C CA . LEU C 2 9 ? 9.211 2.476 -3.463 1.00 15.36 -12 LEU C CA 1
ATOM 1469 C C . LEU C 2 9 ? 9.958 2.652 -2.148 1.00 15.64 -12 LEU C C 1
ATOM 1470 O O . LEU C 2 9 ? 11.179 2.831 -2.156 1.00 18.69 -12 LEU C O 1
ATOM 1475 N N . LYS C 2 10 ? 9.234 2.627 -1.031 1.00 16.15 -11 LYS C N 1
ATOM 1476 C CA . LYS C 2 10 ? 9.851 2.688 0.298 1.00 17.95 -11 LYS C CA 1
ATOM 1477 C C . LYS C 2 10 ? 10.055 1.273 0.857 1.00 16.04 -11 LYS C C 1
ATOM 1478 O O . LYS C 2 10 ? 9.107 0.496 0.939 1.00 17.69 -11 LYS C O 1
ATOM 1484 N N . GLU C 2 11 ? 11.284 0.934 1.239 1.00 16.19 -10 GLU C N 1
ATOM 1485 C CA . GLU C 2 11 ? 11.552 -0.357 1.859 1.00 17.64 -10 GLU C CA 1
ATOM 1486 C C . GLU C 2 11 ? 11.600 -0.196 3.369 1.00 16.67 -10 GLU C C 1
ATOM 1487 O O . GLU C 2 11 ? 12.295 0.686 3.885 1.00 19.50 -10 GLU C O 1
ATOM 1493 N N . TYR C 2 12 ? 10.863 -1.054 4.071 1.00 15.32 -9 TYR C N 1
ATOM 1494 C CA . TYR C 2 12 ? 10.858 -1.058 5.533 1.00 15.85 -9 TYR C CA 1
ATOM 1495 C C . TYR C 2 12 ? 11.718 -2.157 6.141 1.00 16.95 -9 TYR C C 1
ATOM 1496 O O . TYR C 2 12 ? 12.086 -2.078 7.319 1.00 22.92 -9 TYR C O 1
ATOM 1505 N N . GLY C 2 13 ? 12.034 -3.178 5.354 1.00 18.48 -8 GLY C N 1
ATOM 1506 C CA . GLY C 2 13 ? 12.855 -4.287 5.826 1.00 18.37 -8 GLY C CA 1
ATOM 1507 C C . GLY C 2 13 ? 12.036 -5.497 6.231 1.00 17.55 -8 GLY C C 1
ATOM 1508 O O . GLY C 2 13 ? 10.970 -5.750 5.679 1.00 16.03 -8 GLY C O 1
ATOM 1509 N N . ARG C 2 14 ? 12.536 -6.236 7.213 1.00 18.45 -7 ARG C N 1
ATOM 1510 C CA . ARG C 2 14 ? 11.948 -7.506 7.610 1.00 18.23 -7 ARG C CA 1
ATOM 1511 C C . ARG C 2 14 ? 10.635 -7.316 8.356 1.00 18.33 -7 ARG C C 1
ATOM 1512 O O . ARG C 2 14 ? 10.565 -6.548 9.318 1.00 20.02 -7 ARG C O 1
ATOM 1520 N N . VAL C 2 15 ? 9.605 -8.032 7.913 1.00 16.44 -6 VAL C N 1
ATOM 1521 C CA . VAL C 2 15 ? 8.307 -8.027 8.572 1.00 17.81 -6 VAL C CA 1
ATOM 1522 C C . VAL C 2 15 ? 8.358 -8.910 9.832 1.00 16.85 -6 VAL C C 1
ATOM 1523 O O . VAL C 2 15 ? 9.292 -9.698 10.008 1.00 17.36 -6 VAL C O 1
ATOM 1527 N N . GLU C 2 16 ? 7.380 -8.770 10.722 1.00 16.68 -5 GLU C N 1
ATOM 1528 C CA . GLU C 2 16 ? 7.358 -9.579 11.941 1.00 17.83 -5 GLU C CA 1
ATOM 1529 C C . GLU C 2 16 ? 6.508 -10.822 11.772 1.00 22.27 -5 GLU C C 1
ATOM 1530 O O . GLU C 2 16 ? 5.286 -10.757 11.879 1.00 21.94 -5 GLU C O 1
ATOM 1536 N N . ASP C 2 17 ? 7.162 -11.949 11.507 1.00 28.12 -4 ASP C N 1
ATOM 1537 C CA . ASP C 2 17 ? 6.493 -13.243 11.424 1.00 32.70 -4 ASP C CA 1
ATOM 1538 C C . ASP C 2 17 ? 7.249 -14.274 12.253 1.00 36.86 -4 ASP C C 1
ATOM 1539 O O . ASP C 2 17 ? 7.520 -14.052 13.436 1.00 40.37 -4 ASP C O 1
ATOM 1541 N N . MET D 2 1 ? 20.421 -13.050 -0.975 1.00 25.51 -20 MET D N 1
ATOM 1542 C CA . MET D 2 1 ? 21.728 -12.411 -1.020 1.00 22.90 -20 MET D CA 1
ATOM 1543 C C . MET D 2 1 ? 22.442 -12.747 -2.329 1.00 19.47 -20 MET D C 1
ATOM 1544 O O . MET D 2 1 ? 22.537 -13.916 -2.709 1.00 21.32 -20 MET D O 1
ATOM 1549 N N . LYS D 2 2 ? 22.944 -11.719 -3.008 1.00 17.94 -19 LYS D N 1
ATOM 1550 C CA . LYS D 2 2 ? 23.645 -11.877 -4.283 1.00 17.34 -19 LYS D CA 1
ATOM 1551 C C . LYS D 2 2 ? 25.169 -11.905 -4.113 1.00 16.91 -19 LYS D C 1
ATOM 1552 O O . LYS D 2 2 ? 25.697 -11.463 -3.093 1.00 16.41 -19 LYS D O 1
ATOM 1558 N N . GLU D 2 3 ? 25.866 -12.428 -5.120 1.00 19.42 -18 GLU D N 1
ATOM 1559 C CA A GLU D 2 3 ? 27.326 -12.419 -5.154 0.50 19.38 -18 GLU D CA 1
ATOM 1560 C CA B GLU D 2 3 ? 27.324 -12.412 -5.111 0.50 18.57 -18 GLU D CA 1
ATOM 1561 C C . GLU D 2 3 ? 27.831 -11.022 -5.494 1.00 18.36 -18 GLU D C 1
ATOM 1562 O O . GLU D 2 3 ? 27.360 -10.407 -6.453 1.00 17.95 -18 GLU D O 1
ATOM 1573 N N . TYR D 2 4 ? 28.792 -10.542 -4.717 1.00 16.69 -17 TYR D N 1
ATOM 1574 C CA . TYR D 2 4 ? 29.361 -9.218 -4.876 1.00 16.46 -17 TYR D CA 1
ATOM 1575 C C . TYR D 2 4 ? 30.591 -9.200 -5.776 1.00 18.83 -17 TYR D C 1
ATOM 1576 O O . TYR D 2 4 ? 31.469 -10.063 -5.681 1.00 20.58 -17 TYR D O 1
ATOM 1585 N N . ARG D 2 5 ? 30.632 -8.202 -6.651 1.00 18.82 -16 ARG D N 1
ATOM 1586 C CA . ARG D 2 5 ? 31.852 -7.811 -7.334 1.00 20.53 -16 ARG D CA 1
ATOM 1587 C C . ARG D 2 5 ? 31.910 -6.290 -7.308 1.00 18.10 -16 ARG D C 1
ATOM 1588 O O . ARG D 2 5 ? 30.878 -5.621 -7.409 1.00 19.52 -16 ARG D O 1
ATOM 1596 N N . SER D 2 6 ? 33.111 -5.751 -7.126 1.00 18.01 -15 SER D N 1
ATOM 1597 C CA . SER D 2 6 ? 33.296 -4.309 -6.989 1.00 17.85 -15 SER D CA 1
ATOM 1598 C C . SER D 2 6 ? 32.696 -3.564 -8.178 1.00 16.97 -15 SER D C 1
ATOM 1599 O O . SER D 2 6 ? 32.871 -3.994 -9.327 1.00 19.35 -15 SER D O 1
ATOM 1602 N N . PRO D 2 7 ? 31.968 -2.464 -7.906 1.00 14.92 -14 PRO D N 1
ATOM 1603 C CA . PRO D 2 7 ? 31.395 -1.695 -9.008 1.00 15.51 -14 PRO D CA 1
ATOM 1604 C C . PRO D 2 7 ? 32.482 -1.035 -9.850 1.00 15.78 -14 PRO D C 1
ATOM 1605 O O . PRO D 2 7 ? 33.462 -0.496 -9.311 1.00 18.04 -14 PRO D O 1
ATOM 1609 N N . GLU D 2 8 ? 32.308 -1.101 -11.165 1.00 15.62 -13 GLU D N 1
ATOM 1610 C CA . GLU D 2 8 ? 33.281 -0.559 -12.100 1.00 16.88 -13 GLU D CA 1
ATOM 1611 C C . GLU D 2 8 ? 32.594 0.267 -13.170 1.00 15.96 -13 GLU D C 1
ATOM 1612 O O . GLU D 2 8 ? 31.540 -0.115 -13.674 1.00 17.62 -13 GLU D O 1
ATOM 1618 N N . LEU D 2 9 ? 33.201 1.397 -13.509 1.00 15.05 -12 LEU D N 1
ATOM 1619 C CA . LEU D 2 9 ? 32.743 2.222 -14.610 1.00 14.91 -12 LEU D CA 1
ATOM 1620 C C . LEU D 2 9 ? 33.433 1.750 -15.884 1.00 15.96 -12 LEU D C 1
ATOM 1621 O O . LEU D 2 9 ? 34.651 1.842 -15.999 1.00 19.08 -12 LEU D O 1
ATOM 1626 N N . LYS D 2 10 ? 32.660 1.222 -16.830 1.00 14.83 -11 LYS D N 1
ATOM 1627 C CA . LYS D 2 10 ? 33.216 0.730 -18.089 1.00 15.43 -11 LYS D CA 1
ATOM 1628 C C . LYS D 2 10 ? 33.302 1.891 -19.075 1.00 14.84 -11 LYS D C 1
ATOM 1629 O O . LYS D 2 10 ? 32.315 2.563 -19.339 1.00 14.87 -11 LYS D O 1
ATOM 1635 N N . GLU D 2 11 ? 34.498 2.130 -19.607 1.00 15.14 -10 GLU D N 1
ATOM 1636 C CA A GLU D 2 11 ? 34.706 3.194 -20.589 0.50 16.45 -10 GLU D CA 1
ATOM 1637 C CA B GLU D 2 11 ? 34.713 3.184 -20.589 0.50 16.16 -10 GLU D CA 1
ATOM 1638 C C . GLU D 2 11 ? 34.625 2.616 -22.000 1.00 16.10 -10 GLU D C 1
ATOM 1639 O O . GLU D 2 11 ? 35.334 1.671 -22.337 1.00 17.53 -10 GLU D O 1
ATOM 1650 N N . TYR D 2 12 ? 33.730 3.174 -22.810 1.00 15.67 -9 TYR D N 1
ATOM 1651 C CA . TYR D 2 12 ? 33.568 2.717 -24.191 1.00 16.32 -9 TYR D CA 1
ATOM 1652 C C . TYR D 2 12 ? 34.199 3.675 -25.198 1.00 16.84 -9 TYR D C 1
ATOM 1653 O O . TYR D 2 12 ? 34.285 3.362 -26.390 1.00 19.88 -9 TYR D O 1
ATOM 1662 N N . GLY D 2 13 ? 34.632 4.835 -24.720 1.00 16.76 -8 GLY D N 1
ATOM 1663 C CA . GLY D 2 13 ? 35.270 5.818 -25.583 1.00 18.71 -8 GLY D CA 1
ATOM 1664 C C . GLY D 2 13 ? 34.292 6.742 -26.277 1.00 18.51 -8 GLY D C 1
ATOM 1665 O O . GLY D 2 13 ? 33.281 7.131 -25.697 1.00 17.08 -8 GLY D O 1
ATOM 1666 N N . ARG D 2 14 ? 34.593 7.078 -27.528 1.00 20.69 -7 ARG D N 1
ATOM 1667 C CA . ARG D 2 14 ? 33.904 8.151 -28.227 1.00 23.29 -7 ARG D CA 1
ATOM 1668 C C . ARG D 2 14 ? 32.635 7.664 -28.906 1.00 22.16 -7 ARG D C 1
ATOM 1669 O O . ARG D 2 14 ? 32.634 6.652 -29.601 1.00 22.77 -7 ARG D O 1
ATOM 1677 N N . VAL D 2 15 ? 31.554 8.406 -28.703 1.00 21.00 -6 VAL D N 1
ATOM 1678 C CA . VAL D 2 15 ? 30.284 8.096 -29.337 1.00 22.84 -6 VAL D CA 1
ATOM 1679 C C . VAL D 2 15 ? 30.338 8.507 -30.816 1.00 23.84 -6 VAL D C 1
ATOM 1680 O O . VAL D 2 15 ? 31.206 9.291 -31.213 1.00 23.02 -6 VAL D O 1
ATOM 1684 N N . GLU D 2 16 ? 29.442 7.959 -31.634 1.00 25.63 -5 GLU D N 1
ATOM 1685 C CA . GLU D 2 16 ? 29.343 8.372 -33.037 1.00 26.17 -5 GLU D CA 1
ATOM 1686 C C . GLU D 2 16 ? 28.240 9.413 -33.184 1.00 25.90 -5 GLU D C 1
ATOM 1687 O O . GLU D 2 16 ? 27.053 9.091 -33.044 1.00 23.87 -5 GLU D O 1
ATOM 1693 N N . ASP D 2 17 ? 28.635 10.652 -33.470 1.00 29.84 -4 ASP D N 1
ATOM 1694 C CA . ASP D 2 17 ? 27.698 11.767 -33.594 1.00 32.31 -4 ASP D CA 1
ATOM 1695 C C . ASP D 2 17 ? 27.192 11.928 -35.026 1.00 34.09 -4 ASP D C 1
ATOM 1696 O O . ASP D 2 17 ? 27.937 11.752 -35.990 1.00 32.98 -4 ASP D O 1
#

Solvent-accessible surface area: 11774 Å² total; per-residue (Å²): 106,85,38,108,27,10,126,14,21,67,38,39,103,109,147,92,82,1,40,0,48,11,118,154,69,9,22,67,2,6,3,30,23,2,0,9,72,3,0,26,5,10,80,107,58,76,144,50,99,75,0,10,63,20,0,35,72,57,10,79,31,76,91,67,31,3,79,146,29,7,93,49,5,3,38,15,0,24,54,36,83,0,2,71,44,49,65,66,79,118,40,6,124,34,18,84,46,40,20,110,103,70,77,0,40,0,51,6,113,148,66,10,21,62,0,2,2,31,24,2,0,6,29,2,1,20,5,14,60,63,61,79,175,43,112,83,0,5,70,22,0,33,78,26,9,83,34,87,76,73,40,3,60,122,21,5,109,83,4,0,143,36,0,27,113,74,94,0,5,64,70,56,125,166,135,153,44,151,56,9,78,33,105,91,121,23,162,39,176,133,171,95,152,46,154,51,10,110,34,92,101,109,28,180,55,176,147

Radius of gyration: 17.79 Å; Cα contacts (8 Å, |Δi|>4): 360; chains: 4; bounding box: 43×33×46 Å

Secondary structure (DSSP, 8-state):
---EE-TTEEEEEETTEEEEEETTT-EEEEE-HHHHHHHHHHHTT--HHHHHHHHHHHEE--HHHHHHHHHHHHHHHHHTTSEES---/-EE-TTEEEEEETTEEEEEETTTTEEEEE-HHHHHHHHHHHTT--HHHHHHHHHHHEES-HHHHHHHHHHHHHHHHHTT-EES--/-EE-----PEEEEE---/-EEP-----EEEEE---

Foldseek 3Di:
DFKAFDPQWDWDDDVQKIWIARNPVRDIDMDGHLRRVLVVCRNVRHDPVRSLVVCVVVDPDDSVVSNVVVLVSQVVCVVVVRMPDDDD/DAFDPQWDWDDDPQKIKIARVVVRDIDMDGDLRSVLVVCRVVVDDLVRSLVVCVVVDPDDSVVSSVVSVVSVVVCVVVVRGPDDD/DDDDDDDDDDDPDDDDD/DDDDDDDDDDDPDDDDD

Organism: Thermobaculum terrenum (strain ATCC BAA-798 / CCMEE 7001 / YNP1) (NCBI:txid525904)

InterPro domains:
  IPR008792 Coenzyme PQQ synthesis protein D [PF05402] (15-81)
  IPR041881 Coenzyme PQQ synthesis protein D superfamily [G3DSA:1.10.10.1150] (5-82)